Protein AF-A0A933TD27-F1 (afdb_monomer)

Sequence (191 aa):
MFRKLATAAAALMLATLAVYGAHLWVQSERRMAGDRALLMTASWPEGAALAARLMVEQYGPPQWASAGQLEWASAAPWKRIVVRGRGMGFLEQAIVYRLPQDRLGELWSFGRGLRPDLERGELAVTGESEEYNLLCLNLANDIALGRMNAEQARKVHDDIVRKSYAGKSSPYLERLLFGTALPDEGVLPMP

Structure (mmCIF, N/CA/C/O backbone):
data_AF-A0A933TD27-F1
#
_entry.id   AF-A0A933TD27-F1
#
loop_
_atom_site.group_PDB
_atom_site.id
_atom_site.type_symbol
_atom_site.label_atom_id
_atom_site.label_alt_id
_atom_site.label_comp_id
_atom_site.label_asym_id
_atom_site.label_entity_id
_atom_site.label_seq_id
_atom_site.pdbx_PDB_ins_code
_atom_site.Cartn_x
_atom_site.Cartn_y
_atom_site.Cartn_z
_atom_site.occupancy
_atom_site.B_iso_or_equiv
_atom_site.auth_seq_id
_atom_site.auth_comp_id
_atom_site.auth_asym_id
_atom_site.auth_atom_id
_atom_site.pdbx_PDB_model_num
ATOM 1 N N . MET A 1 1 ? 46.536 -39.791 0.730 1.00 60.28 1 MET A N 1
ATOM 2 C CA . MET A 1 1 ? 45.586 -38.912 1.452 1.00 60.28 1 MET A CA 1
ATOM 3 C C . MET A 1 1 ? 45.574 -37.486 0.885 1.00 60.28 1 MET A C 1
ATOM 5 O O . MET A 1 1 ? 44.517 -37.033 0.474 1.00 60.28 1 MET A O 1
ATOM 9 N N . PHE A 1 2 ? 46.733 -36.831 0.727 1.00 58.44 2 PHE A N 1
ATOM 10 C CA . PHE A 1 2 ? 46.866 -35.444 0.234 1.00 58.44 2 PHE A CA 1
ATOM 11 C C . PHE A 1 2 ? 46.251 -35.124 -1.147 1.00 58.44 2 PHE A C 1
ATOM 13 O O . PHE A 1 2 ? 45.611 -34.089 -1.295 1.00 58.44 2 PHE A O 1
ATOM 20 N N . ARG A 1 3 ? 46.354 -36.014 -2.148 1.00 63.28 3 ARG A N 1
ATOM 21 C CA . ARG A 1 3 ? 45.744 -35.789 -3.480 1.00 63.28 3 ARG A CA 1
ATOM 22 C C . ARG A 1 3 ? 44.215 -35.669 -3.444 1.00 63.28 3 ARG A C 1
ATOM 24 O O . ARG A 1 3 ? 43.672 -34.846 -4.164 1.00 63.28 3 ARG A O 1
ATOM 31 N N . LYS A 1 4 ? 43.542 -36.447 -2.584 1.00 58.94 4 LYS A N 1
ATOM 32 C CA . LYS A 1 4 ? 42.075 -36.407 -2.430 1.00 58.94 4 LYS A CA 1
ATOM 33 C C . LYS A 1 4 ? 41.604 -35.117 -1.742 1.00 58.94 4 LYS A C 1
ATOM 35 O O . LYS A 1 4 ? 40.547 -34.598 -2.080 1.00 58.94 4 LYS A O 1
ATOM 40 N N . LEU A 1 5 ? 42.409 -34.588 -0.816 1.00 63.91 5 LEU A N 1
ATOM 41 C CA . LEU A 1 5 ? 42.154 -33.315 -0.131 1.00 63.91 5 LEU A CA 1
ATOM 42 C C . LEU A 1 5 ? 42.324 -32.113 -1.074 1.00 63.91 5 LEU A C 1
ATOM 44 O O . LEU A 1 5 ? 41.476 -31.228 -1.084 1.00 63.91 5 LEU A O 1
ATOM 48 N N . ALA A 1 6 ? 43.360 -32.110 -1.919 1.00 66.62 6 ALA A N 1
ATOM 49 C CA . ALA A 1 6 ? 43.581 -31.044 -2.901 1.00 66.62 6 ALA A CA 1
ATOM 50 C C . ALA A 1 6 ? 42.476 -30.985 -3.972 1.00 66.62 6 ALA A C 1
ATOM 52 O O . ALA A 1 6 ? 41.994 -29.904 -4.303 1.00 66.62 6 ALA A O 1
ATOM 53 N N . THR A 1 7 ? 42.018 -32.139 -4.474 1.00 71.12 7 THR A N 1
ATOM 54 C CA . THR A 1 7 ? 40.891 -32.197 -5.421 1.00 71.12 7 THR A CA 1
ATOM 55 C C . THR A 1 7 ? 39.576 -31.752 -4.788 1.00 71.12 7 THR A C 1
ATOM 57 O O . THR A 1 7 ? 38.793 -31.068 -5.440 1.00 71.12 7 THR A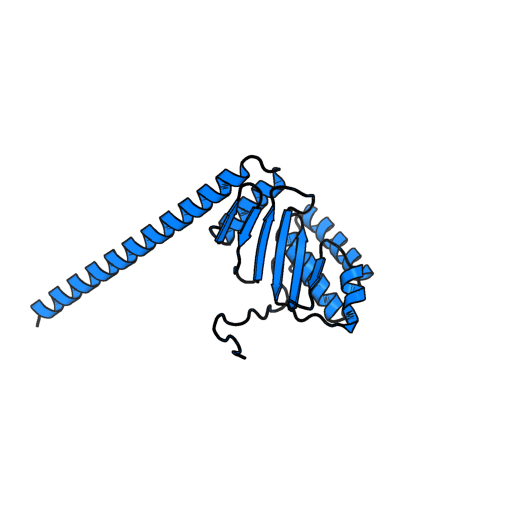 O 1
ATOM 60 N N . ALA A 1 8 ? 39.340 -32.093 -3.516 1.00 67.69 8 ALA A N 1
ATOM 61 C CA . ALA A 1 8 ? 38.150 -31.649 -2.794 1.00 67.69 8 ALA A CA 1
ATOM 62 C C . ALA A 1 8 ? 38.153 -30.125 -2.566 1.00 67.69 8 ALA A C 1
ATOM 64 O O . ALA A 1 8 ? 37.133 -29.474 -2.775 1.00 67.69 8 ALA A O 1
ATOM 65 N N . ALA A 1 9 ? 39.305 -29.543 -2.212 1.00 74.94 9 ALA A N 1
ATOM 66 C CA . ALA A 1 9 ? 39.450 -28.097 -2.042 1.00 74.94 9 ALA A CA 1
ATOM 67 C C . ALA A 1 9 ? 39.255 -27.324 -3.361 1.00 74.94 9 ALA A C 1
ATOM 69 O O . ALA A 1 9 ? 38.560 -26.310 -3.383 1.00 74.94 9 ALA A O 1
ATOM 70 N N . ALA A 1 10 ? 39.806 -27.827 -4.472 1.00 78.25 10 ALA A N 1
ATOM 71 C CA . ALA A 1 10 ? 39.611 -27.232 -5.795 1.00 78.25 10 ALA A CA 1
ATOM 72 C C . ALA A 1 10 ? 38.142 -27.301 -6.254 1.00 78.25 10 ALA A C 1
ATOM 74 O O . ALA A 1 10 ? 37.612 -26.319 -6.771 1.00 78.25 10 ALA A O 1
ATOM 75 N N . ALA A 1 11 ? 37.461 -28.428 -6.017 1.00 77.31 11 ALA A N 1
ATOM 76 C CA . ALA A 1 11 ? 36.041 -28.578 -6.333 1.00 77.31 11 ALA A CA 1
ATOM 77 C C . ALA A 1 11 ? 35.158 -27.621 -5.512 1.00 77.31 11 ALA A C 1
ATOM 79 O O . ALA A 1 11 ? 34.241 -27.014 -6.062 1.00 77.31 11 ALA A O 1
ATOM 80 N N . LEU A 1 12 ? 35.462 -27.432 -4.222 1.00 85.19 12 LEU A N 1
ATOM 81 C CA . LEU A 1 12 ? 34.741 -26.491 -3.362 1.00 85.19 12 LEU A CA 1
ATOM 82 C C . LEU A 1 12 ? 34.919 -25.038 -3.826 1.00 85.19 12 LEU A C 1
ATOM 84 O O . LEU A 1 12 ? 33.946 -24.294 -3.875 1.00 85.19 12 LEU A O 1
ATOM 88 N N . MET A 1 13 ? 36.136 -24.644 -4.215 1.00 87.00 13 MET A N 1
ATOM 89 C CA . MET A 1 13 ? 36.418 -23.298 -4.729 1.00 87.00 13 MET A CA 1
ATOM 90 C C . MET A 1 13 ? 35.722 -23.023 -6.072 1.00 87.00 13 MET A C 1
ATOM 92 O O . MET A 1 13 ? 35.212 -21.930 -6.302 1.00 87.00 13 MET A O 1
ATOM 96 N N . LEU A 1 14 ? 35.658 -24.017 -6.961 1.00 84.69 14 LEU A N 1
ATOM 97 C CA . LEU A 1 14 ? 34.904 -23.898 -8.212 1.00 84.69 14 LEU A CA 1
ATOM 98 C C . LEU A 1 14 ? 33.397 -23.781 -7.953 1.00 84.69 14 LEU A C 1
ATOM 100 O O . LEU A 1 14 ? 32.733 -22.963 -8.589 1.00 84.69 14 LEU A O 1
ATOM 104 N N . ALA A 1 15 ? 32.864 -24.544 -6.995 1.00 85.88 15 ALA A N 1
ATOM 105 C CA . ALA A 1 15 ? 31.459 -24.457 -6.608 1.00 85.88 15 ALA A CA 1
ATOM 106 C C . ALA A 1 15 ? 31.108 -23.080 -6.018 1.00 85.88 15 ALA A C 1
ATOM 108 O O . ALA A 1 15 ? 30.089 -22.503 -6.391 1.00 85.88 15 ALA A O 1
ATOM 109 N N . THR A 1 16 ? 31.955 -22.509 -5.154 1.00 87.12 16 THR A N 1
ATOM 110 C CA . THR A 1 16 ? 31.710 -21.171 -4.589 1.00 87.12 16 THR A CA 1
ATOM 111 C C . THR A 1 16 ? 31.783 -20.072 -5.646 1.00 87.12 16 THR A C 1
ATOM 113 O O . THR A 1 16 ? 30.929 -19.188 -5.649 1.00 87.12 16 THR A O 1
ATOM 116 N N . LEU A 1 17 ? 32.737 -20.140 -6.580 1.00 89.44 17 LEU A N 1
ATOM 117 C CA . LEU A 1 17 ? 32.822 -19.201 -7.703 1.00 89.44 17 LEU A CA 1
ATOM 118 C C . LEU A 1 17 ? 31.607 -19.300 -8.632 1.00 89.44 17 LEU A C 1
ATOM 120 O O . LEU A 1 17 ? 31.084 -18.270 -9.052 1.00 89.44 17 LEU A O 1
ATOM 124 N N . ALA A 1 18 ? 31.127 -20.513 -8.920 1.00 87.12 18 ALA A N 1
ATOM 125 C CA . ALA A 1 18 ? 29.927 -20.719 -9.727 1.00 87.12 18 ALA A CA 1
ATOM 126 C C . ALA A 1 18 ? 28.673 -20.146 -9.044 1.00 87.12 18 ALA A C 1
ATOM 128 O O . ALA A 1 18 ? 27.897 -19.437 -9.682 1.00 87.12 18 ALA A O 1
ATOM 129 N N . VAL A 1 19 ? 28.506 -20.385 -7.737 1.00 89.06 19 VAL A N 1
ATOM 130 C CA . VAL A 1 19 ? 27.405 -19.811 -6.943 1.00 89.06 19 VAL A CA 1
ATOM 131 C C . VAL A 1 19 ? 27.490 -18.283 -6.907 1.00 89.06 19 VAL A C 1
ATOM 133 O O . VAL A 1 19 ? 26.481 -17.608 -7.101 1.00 89.06 19 VAL A O 1
ATOM 136 N N . TYR A 1 20 ? 28.685 -17.722 -6.709 1.00 88.19 20 TYR A N 1
ATOM 137 C CA . TYR A 1 20 ? 28.887 -16.274 -6.702 1.00 88.19 20 TYR A CA 1
ATOM 138 C C . TYR A 1 20 ? 28.603 -15.646 -8.074 1.00 88.19 20 TYR A C 1
ATOM 140 O O . TYR A 1 20 ? 27.898 -14.642 -8.157 1.00 88.19 20 TYR A O 1
ATOM 148 N N . GLY A 1 21 ? 29.078 -16.267 -9.157 1.00 88.06 21 GLY A N 1
ATOM 149 C CA . GLY A 1 21 ? 28.791 -15.836 -10.525 1.00 88.06 21 GLY A CA 1
ATOM 150 C C . GLY A 1 21 ? 27.294 -15.859 -10.842 1.00 88.06 21 GLY A C 1
ATOM 151 O O . GLY A 1 21 ? 26.767 -14.880 -11.368 1.00 88.06 21 GLY A O 1
ATOM 152 N N . ALA A 1 22 ? 26.589 -16.924 -10.447 1.00 86.44 22 ALA A N 1
ATOM 153 C CA . ALA A 1 22 ? 25.137 -17.011 -10.581 1.00 86.44 22 ALA A CA 1
ATOM 154 C C . ALA A 1 22 ? 24.419 -15.917 -9.772 1.00 86.44 22 ALA A C 1
ATOM 156 O O . ALA A 1 22 ? 23.496 -15.286 -10.281 1.00 86.44 22 ALA A O 1
ATOM 157 N N . HIS A 1 23 ? 24.871 -15.634 -8.545 1.00 86.31 23 HIS A N 1
ATOM 158 C CA . HIS A 1 23 ? 24.311 -14.558 -7.726 1.00 86.31 23 HIS A CA 1
ATOM 159 C C . HIS A 1 23 ? 24.474 -13.183 -8.388 1.00 86.31 23 HIS A C 1
ATOM 161 O O . HIS A 1 23 ? 23.506 -12.430 -8.481 1.00 86.31 23 HIS A O 1
ATOM 167 N N . LEU A 1 24 ? 25.670 -12.860 -8.891 1.00 89.44 24 LEU A N 1
ATOM 168 C CA . LEU A 1 24 ? 25.924 -11.594 -9.585 1.00 89.44 24 LEU A CA 1
ATOM 169 C C . LEU A 1 24 ? 25.081 -11.445 -10.854 1.00 89.44 24 LEU A C 1
ATOM 171 O O . LEU A 1 24 ? 24.591 -10.354 -11.145 1.00 89.44 24 LEU A O 1
ATOM 175 N N . TRP A 1 25 ? 24.904 -12.535 -11.596 1.00 82.31 25 TRP A N 1
ATOM 176 C CA . TRP A 1 25 ? 24.074 -12.544 -12.792 1.00 82.31 25 TRP A CA 1
ATOM 177 C C . TRP A 1 25 ? 22.597 -12.293 -12.458 1.00 82.31 25 TRP A C 1
ATOM 179 O O . TRP A 1 25 ? 22.002 -11.372 -13.006 1.00 82.31 25 TRP A O 1
ATOM 189 N N . VAL A 1 26 ? 22.036 -12.995 -11.468 1.00 86.94 26 VAL A N 1
ATOM 190 C CA . VAL A 1 26 ? 20.656 -12.753 -11.009 1.00 86.94 26 VAL A CA 1
ATOM 191 C C . VAL A 1 26 ? 20.472 -11.310 -10.522 1.00 86.94 26 VAL A C 1
ATOM 193 O O . VAL A 1 26 ? 19.465 -10.674 -10.826 1.00 86.94 26 VAL A O 1
ATOM 196 N N . GLN A 1 27 ? 21.442 -10.754 -9.790 1.00 86.44 27 GLN A N 1
ATOM 197 C CA . GLN A 1 27 ? 21.376 -9.362 -9.332 1.00 86.44 27 GLN A CA 1
ATOM 198 C C . GLN A 1 27 ? 21.406 -8.360 -10.494 1.00 86.44 27 GLN A C 1
ATOM 200 O O . GLN A 1 27 ? 20.678 -7.365 -10.467 1.00 86.44 27 GLN A O 1
ATOM 205 N N . SER A 1 28 ? 22.213 -8.610 -11.530 1.00 89.75 28 SER A N 1
ATOM 206 C CA . SER A 1 28 ? 22.278 -7.725 -12.697 1.00 89.75 28 SER A CA 1
ATOM 207 C C . SER A 1 28 ? 20.982 -7.760 -13.508 1.00 89.75 28 SER A C 1
ATOM 209 O O . SER A 1 28 ? 20.475 -6.704 -13.887 1.00 89.75 28 SER A O 1
ATOM 211 N N . GLU A 1 29 ? 20.382 -8.938 -13.694 1.00 90.81 29 GLU A N 1
ATOM 212 C CA . GLU A 1 29 ? 19.083 -9.076 -14.354 1.00 90.81 29 GLU A CA 1
ATOM 213 C C . GLU A 1 29 ? 17.974 -8.356 -13.589 1.00 90.81 29 GLU A C 1
ATOM 215 O O . GLU A 1 29 ? 17.190 -7.615 -14.189 1.00 90.81 29 GLU A O 1
ATOM 220 N N . ARG A 1 30 ? 17.940 -8.507 -12.257 1.00 89.00 30 ARG A N 1
ATOM 221 C CA . ARG A 1 30 ? 16.974 -7.808 -11.398 1.00 89.00 30 ARG A CA 1
ATOM 222 C C . ARG A 1 30 ? 17.118 -6.294 -11.503 1.00 89.00 30 ARG A C 1
ATOM 224 O O . ARG A 1 30 ? 16.110 -5.603 -11.636 1.00 89.00 30 ARG A O 1
ATOM 231 N N . ARG A 1 31 ? 18.353 -5.785 -11.500 1.00 90.81 31 ARG A N 1
ATOM 232 C CA . ARG A 1 31 ? 18.6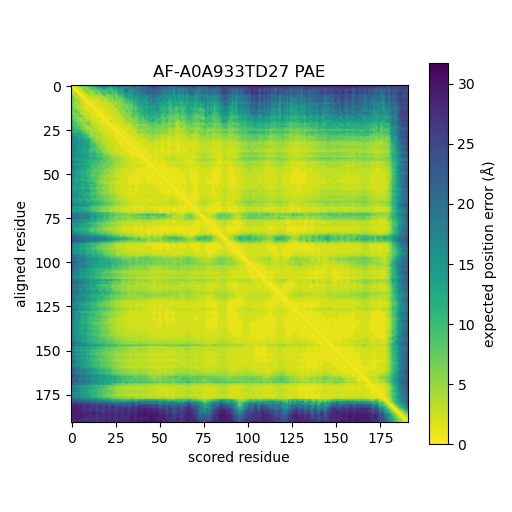28 -4.355 -11.682 1.00 90.81 31 ARG A CA 1
ATOM 233 C C . ARG A 1 31 ? 18.145 -3.863 -13.045 1.00 90.81 31 ARG A C 1
ATOM 235 O O . ARG A 1 31 ? 17.384 -2.906 -13.104 1.00 90.81 31 ARG A O 1
ATOM 242 N N . MET A 1 32 ? 18.493 -4.561 -14.127 1.00 93.50 32 MET A N 1
ATOM 243 C CA . MET A 1 32 ? 18.045 -4.199 -15.478 1.00 93.50 32 MET A CA 1
ATOM 244 C C . MET A 1 32 ? 16.521 -4.261 -15.638 1.00 93.50 32 MET A C 1
ATOM 246 O O . MET A 1 32 ? 15.946 -3.486 -16.401 1.00 93.50 32 MET A O 1
ATOM 250 N N . ALA A 1 33 ? 15.844 -5.198 -14.971 1.00 93.19 33 ALA A N 1
ATOM 251 C CA . ALA A 1 33 ? 14.385 -5.256 -14.960 1.00 93.19 33 ALA A CA 1
ATOM 252 C C . ALA A 1 33 ? 13.777 -4.036 -14.248 1.00 93.19 33 ALA A C 1
ATOM 254 O O . ALA A 1 33 ? 12.853 -3.426 -14.785 1.00 93.19 33 ALA A O 1
ATOM 255 N N . GLY A 1 34 ? 14.337 -3.643 -13.098 1.00 94.50 34 GLY A N 1
ATOM 256 C CA . GLY A 1 34 ? 13.930 -2.440 -12.369 1.00 94.50 34 GLY A CA 1
ATOM 257 C C . GLY A 1 34 ? 14.146 -1.175 -13.198 1.00 94.50 34 GLY A C 1
ATOM 258 O O . GLY A 1 34 ? 13.207 -0.413 -13.411 1.00 94.50 34 GLY A O 1
ATOM 259 N N . ASP A 1 35 ? 15.342 -1.006 -13.764 1.00 96.00 35 ASP A N 1
ATOM 260 C CA . ASP A 1 35 ? 15.689 0.147 -14.602 1.00 96.00 35 ASP A CA 1
ATOM 261 C C . ASP A 1 35 ? 14.753 0.260 -15.819 1.00 96.00 35 ASP A C 1
ATOM 263 O O . ASP A 1 35 ? 14.235 1.337 -16.118 1.00 96.00 35 ASP A O 1
ATOM 267 N N . ARG A 1 36 ? 14.453 -0.862 -16.494 1.00 95.88 36 ARG A N 1
ATOM 268 C CA . ARG A 1 36 ? 13.497 -0.887 -17.616 1.00 95.88 36 ARG A CA 1
ATOM 269 C C . ARG A 1 36 ? 12.083 -0.499 -17.195 1.00 95.88 36 ARG A C 1
ATOM 271 O O . ARG A 1 36 ? 11.428 0.236 -17.931 1.00 95.88 36 ARG A O 1
ATOM 278 N N . ALA A 1 37 ? 11.614 -0.965 -16.039 1.00 95.56 37 ALA A N 1
ATOM 279 C CA . ALA A 1 37 ? 10.309 -0.573 -15.517 1.00 95.56 37 ALA A CA 1
ATOM 280 C C . ALA A 1 37 ? 10.259 0.936 -15.223 1.00 95.56 37 ALA A C 1
ATOM 282 O O . ALA A 1 37 ? 9.291 1.601 -15.585 1.00 95.56 37 ALA A O 1
ATOM 283 N N . LEU A 1 38 ? 11.323 1.505 -14.649 1.00 96.69 38 LEU A N 1
ATOM 284 C CA . LEU A 1 38 ? 11.393 2.935 -14.343 1.00 96.69 38 LEU A CA 1
ATOM 285 C C . LEU A 1 38 ? 11.437 3.816 -15.595 1.00 96.69 38 LEU A C 1
ATOM 287 O O . LEU A 1 38 ? 10.836 4.891 -15.590 1.00 96.69 38 LEU A O 1
ATOM 291 N N . LEU A 1 39 ? 12.037 3.353 -16.696 1.00 96.12 39 LEU A N 1
ATOM 292 C CA . LEU A 1 39 ? 11.961 4.052 -17.986 1.00 96.12 39 LEU A CA 1
ATOM 293 C C . LEU A 1 39 ? 10.513 4.212 -18.480 1.00 96.12 39 LEU A C 1
ATOM 295 O O . LEU A 1 39 ? 10.185 5.237 -19.075 1.00 96.12 39 LEU A O 1
ATOM 299 N N . MET A 1 40 ? 9.624 3.255 -18.187 1.00 95.69 40 MET A N 1
ATOM 300 C CA . MET A 1 40 ? 8.198 3.357 -18.538 1.00 95.69 40 MET A CA 1
ATOM 301 C C . MET A 1 40 ? 7.459 4.440 -17.741 1.00 95.69 40 MET A C 1
ATOM 303 O O . MET A 1 40 ? 6.392 4.885 -18.158 1.00 95.69 40 MET A O 1
ATOM 307 N N . THR A 1 41 ? 8.029 4.885 -16.618 1.00 96.38 41 THR A N 1
ATOM 308 C CA . THR A 1 41 ? 7.452 5.925 -15.752 1.00 96.38 41 THR A CA 1
ATOM 309 C C . THR A 1 41 ? 7.958 7.332 -16.065 1.00 96.38 41 THR A C 1
ATOM 311 O O . THR A 1 41 ? 7.549 8.288 -15.413 1.00 96.38 41 THR A O 1
ATOM 314 N N . ALA A 1 42 ? 8.824 7.494 -17.073 1.00 93.56 42 ALA A N 1
ATOM 315 C CA . ALA A 1 42 ? 9.470 8.772 -17.378 1.00 93.56 42 ALA A CA 1
ATOM 316 C C . ALA A 1 42 ? 8.479 9.908 -17.697 1.00 93.56 42 ALA A C 1
ATOM 318 O O . ALA A 1 42 ? 8.776 11.070 -17.440 1.00 93.56 42 ALA A O 1
ATOM 319 N N . SER A 1 43 ? 7.303 9.577 -18.240 1.00 94.75 43 SER A N 1
ATOM 320 C CA . SER A 1 43 ? 6.242 10.541 -18.557 1.00 94.75 43 SER A CA 1
ATOM 321 C C . SER A 1 43 ? 5.159 10.651 -17.479 1.00 94.75 43 SER A C 1
ATOM 323 O O . SER A 1 43 ? 4.139 11.300 -17.709 1.00 94.75 43 SER A O 1
ATOM 325 N N . TRP A 1 44 ? 5.304 9.958 -16.348 1.00 96.75 44 TRP A N 1
ATOM 326 C CA . TRP A 1 44 ? 4.306 9.982 -15.281 1.00 96.75 44 TRP A CA 1
ATOM 327 C C . TRP A 1 44 ? 4.417 11.271 -14.458 1.00 96.75 44 TRP A C 1
ATOM 329 O O . TRP A 1 44 ? 5.492 11.873 -14.397 1.00 96.75 44 TRP A O 1
ATOM 339 N N . PRO A 1 45 ? 3.334 11.691 -13.779 1.00 96.25 45 PRO A N 1
ATOM 340 C CA . PRO A 1 45 ? 3.410 12.740 -12.770 1.00 96.25 45 PRO A CA 1
ATOM 341 C C . PRO A 1 45 ? 4.471 12.424 -11.710 1.00 96.25 45 PRO A C 1
ATOM 343 O O . PRO A 1 45 ? 4.661 11.262 -11.343 1.00 96.25 45 PRO A O 1
ATOM 346 N N . GLU A 1 46 ? 5.120 13.463 -11.184 1.00 94.94 46 GLU A N 1
ATOM 347 C CA . GLU A 1 46 ? 6.276 13.337 -10.288 1.00 94.94 46 GLU A CA 1
ATOM 348 C C . GLU A 1 46 ? 6.014 12.415 -9.090 1.00 94.94 46 GLU A C 1
ATOM 350 O O . GLU A 1 46 ? 6.821 11.524 -8.826 1.00 94.94 46 GLU A O 1
ATOM 355 N N . GLY A 1 47 ? 4.863 12.565 -8.422 1.00 94.88 47 GLY A N 1
ATOM 356 C CA . GLY A 1 47 ? 4.483 11.723 -7.283 1.00 94.88 47 GLY A CA 1
ATOM 357 C C . GLY A 1 47 ? 4.372 10.238 -7.644 1.00 94.88 47 GLY A C 1
ATOM 358 O O . GLY A 1 47 ? 4.934 9.389 -6.956 1.00 94.88 47 GLY A O 1
ATOM 359 N N . ALA A 1 48 ? 3.738 9.918 -8.776 1.00 96.88 48 ALA A N 1
ATOM 360 C CA . ALA A 1 48 ? 3.604 8.540 -9.246 1.00 96.88 48 ALA A CA 1
ATOM 361 C C . ALA A 1 48 ? 4.955 7.935 -9.657 1.00 96.88 48 ALA A C 1
ATOM 363 O O . ALA A 1 48 ? 5.249 6.787 -9.324 1.00 96.88 48 ALA A O 1
ATOM 364 N N . ALA A 1 49 ? 5.796 8.710 -10.349 1.00 96.69 49 ALA A N 1
ATOM 365 C CA . ALA A 1 49 ? 7.143 8.282 -10.720 1.00 96.69 49 ALA A CA 1
ATOM 366 C C . ALA A 1 49 ? 8.036 8.076 -9.484 1.00 96.69 49 ALA A C 1
ATOM 368 O O . ALA A 1 49 ? 8.838 7.143 -9.445 1.00 96.69 49 ALA A O 1
ATOM 369 N N . LEU A 1 50 ? 7.895 8.922 -8.458 1.00 96.25 50 LEU A N 1
ATOM 370 C CA . LEU A 1 50 ? 8.608 8.770 -7.193 1.00 96.25 50 LEU A CA 1
ATOM 371 C C . LEU A 1 50 ? 8.161 7.512 -6.446 1.00 96.25 50 LEU A C 1
ATOM 373 O O . LEU A 1 50 ? 9.017 6.723 -6.057 1.00 96.25 50 LEU A O 1
ATOM 377 N N . ALA A 1 51 ? 6.855 7.274 -6.310 1.00 97.44 51 ALA A N 1
ATOM 378 C CA . ALA A 1 51 ? 6.355 6.046 -5.694 1.00 97.44 51 ALA A CA 1
ATOM 379 C C . ALA A 1 51 ? 6.835 4.797 -6.442 1.00 97.44 51 ALA A C 1
ATOM 381 O O . ALA A 1 51 ? 7.280 3.847 -5.808 1.00 97.44 51 ALA A O 1
ATOM 382 N N . ALA A 1 52 ? 6.834 4.807 -7.779 1.00 97.88 52 ALA A N 1
ATOM 383 C CA . ALA A 1 52 ? 7.390 3.710 -8.569 1.00 97.88 52 ALA A CA 1
ATOM 384 C C . ALA A 1 52 ? 8.867 3.442 -8.233 1.00 97.88 52 ALA A C 1
ATOM 386 O O . ALA A 1 52 ? 9.241 2.289 -8.030 1.00 97.88 52 ALA A O 1
ATOM 387 N N . ARG A 1 53 ? 9.693 4.494 -8.130 1.00 97.81 53 ARG A N 1
ATOM 388 C CA . ARG A 1 53 ? 11.105 4.374 -7.727 1.00 97.81 53 ARG A CA 1
ATOM 389 C C . ARG A 1 53 ? 11.255 3.766 -6.338 1.00 97.81 53 ARG A C 1
ATOM 391 O O . ARG A 1 53 ? 12.010 2.811 -6.197 1.00 97.81 53 ARG A O 1
ATOM 398 N N . LEU A 1 54 ? 10.506 4.267 -5.357 1.00 97.56 54 LEU A N 1
ATOM 399 C CA . LEU A 1 54 ? 10.553 3.764 -3.982 1.00 97.56 54 LEU A CA 1
ATOM 400 C C . LEU A 1 54 ? 10.127 2.292 -3.903 1.00 97.56 54 LEU A C 1
ATOM 402 O O . LEU A 1 54 ? 10.791 1.497 -3.248 1.00 97.56 54 LEU A O 1
ATOM 406 N N . MET A 1 55 ? 9.079 1.894 -4.631 1.00 97.94 55 MET A N 1
ATOM 407 C CA . MET A 1 55 ? 8.645 0.493 -4.663 1.00 97.94 55 MET A CA 1
ATOM 408 C C . MET A 1 55 ? 9.676 -0.418 -5.342 1.00 97.94 55 MET A C 1
ATOM 410 O O . MET A 1 55 ? 9.908 -1.526 -4.867 1.00 97.94 55 MET A O 1
ATOM 414 N N . VAL A 1 56 ? 10.337 0.040 -6.415 1.00 97.31 56 VAL A N 1
ATOM 415 C CA . VAL A 1 56 ? 11.435 -0.714 -7.048 1.00 97.31 56 VAL A CA 1
ATOM 416 C C . VAL A 1 56 ? 12.635 -0.849 -6.112 1.00 97.31 56 VAL A C 1
ATOM 418 O O . VAL A 1 56 ? 13.246 -1.914 -6.052 1.00 97.31 56 VAL A O 1
ATOM 421 N N . GLU A 1 57 ? 12.975 0.206 -5.378 1.00 95.75 57 GLU A N 1
ATOM 422 C CA . GLU A 1 57 ? 14.078 0.200 -4.416 1.00 95.75 57 GLU A CA 1
ATOM 423 C C . GLU A 1 57 ? 13.805 -0.752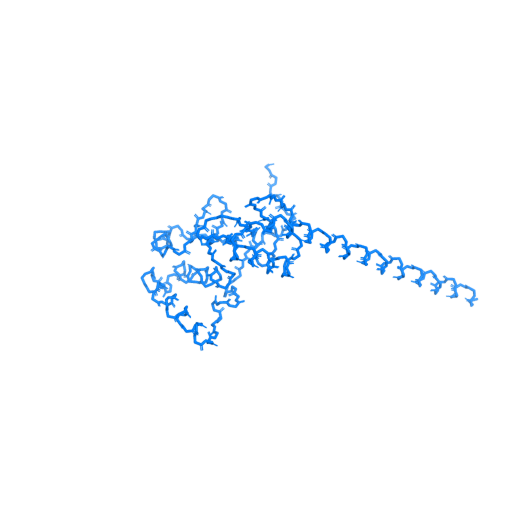 -3.244 1.00 95.75 57 GLU A C 1
ATOM 425 O O . GLU A 1 57 ? 14.669 -1.547 -2.876 1.00 95.75 57 GLU A O 1
ATOM 430 N N . GLN A 1 58 ? 12.588 -0.719 -2.702 1.00 95.81 58 GLN A N 1
ATOM 431 C CA . GLN A 1 58 ? 12.208 -1.485 -1.518 1.00 95.81 58 GLN A CA 1
ATOM 432 C C . GLN A 1 58 ? 11.867 -2.950 -1.825 1.00 95.81 58 GLN A C 1
ATOM 434 O O . GLN A 1 58 ? 12.274 -3.846 -1.086 1.00 95.81 58 GLN A O 1
ATOM 439 N N . TYR A 1 59 ? 11.143 -3.215 -2.917 1.00 95.88 59 TYR A N 1
ATOM 440 C CA . TYR A 1 59 ? 10.610 -4.546 -3.248 1.00 95.88 59 TYR A CA 1
ATOM 441 C C . TYR A 1 59 ? 11.283 -5.193 -4.465 1.00 95.88 59 TYR A C 1
ATOM 443 O O . TYR A 1 59 ? 11.013 -6.351 -4.795 1.00 95.88 59 TYR A O 1
ATOM 451 N N . GLY A 1 60 ? 12.203 -4.488 -5.124 1.00 95.25 60 GLY A N 1
ATOM 452 C CA . GLY A 1 60 ? 12.839 -4.940 -6.354 1.00 95.25 60 GLY A CA 1
ATOM 453 C C . GLY A 1 60 ? 11.953 -4.735 -7.590 1.00 95.25 60 GLY A C 1
ATOM 454 O O . GLY A 1 60 ? 10.938 -4.039 -7.536 1.00 95.25 60 GLY A O 1
ATOM 455 N N . PRO A 1 61 ? 12.324 -5.323 -8.741 1.00 96.38 61 PRO A N 1
ATOM 456 C CA . PRO A 1 61 ? 11.584 -5.123 -9.983 1.00 96.38 61 PRO A CA 1
ATOM 457 C C . PRO A 1 61 ? 10.131 -5.625 -9.877 1.00 96.38 61 PRO A C 1
ATOM 459 O O . PRO A 1 61 ? 9.902 -6.673 -9.265 1.00 96.38 61 PRO A O 1
ATOM 462 N N . PRO A 1 62 ? 9.160 -4.931 -10.499 1.00 97.25 62 PRO A N 1
ATOM 463 C CA . PRO A 1 62 ? 7.781 -5.406 -10.560 1.00 97.25 62 PRO A CA 1
ATOM 464 C C . PRO A 1 62 ? 7.682 -6.691 -11.391 1.00 97.25 62 PRO A C 1
ATOM 466 O O . PRO A 1 62 ? 8.432 -6.878 -12.354 1.00 97.25 62 PRO A O 1
ATOM 469 N N . GLN A 1 63 ? 6.721 -7.559 -11.063 1.00 95.50 63 GLN A N 1
ATOM 470 C CA . GLN A 1 63 ? 6.424 -8.743 -11.882 1.00 95.50 63 GLN A CA 1
ATOM 471 C C . GLN A 1 63 ? 5.738 -8.367 -13.197 1.00 95.50 63 GLN A C 1
ATOM 473 O O . GLN A 1 63 ? 5.883 -9.076 -14.193 1.00 95.50 63 GLN A O 1
ATOM 478 N N . TRP A 1 64 ? 5.010 -7.248 -13.219 1.00 95.75 64 TRP A N 1
ATOM 479 C CA . TRP A 1 64 ? 4.377 -6.741 -14.427 1.00 95.75 64 TRP A CA 1
ATOM 480 C C . TRP A 1 64 ? 4.588 -5.235 -14.580 1.00 95.75 64 TRP A C 1
ATOM 482 O O . TRP A 1 64 ? 4.434 -4.465 -13.633 1.00 95.75 64 TRP A O 1
ATOM 492 N N . ALA A 1 65 ? 4.941 -4.813 -15.792 1.00 96.44 65 ALA A N 1
ATOM 493 C CA . ALA A 1 65 ? 5.217 -3.424 -16.124 1.00 96.44 65 ALA A CA 1
ATOM 494 C C . ALA A 1 65 ? 4.594 -3.057 -17.473 1.00 96.44 65 ALA A C 1
ATOM 496 O O . ALA A 1 65 ? 4.700 -3.796 -18.453 1.00 96.44 65 ALA A O 1
ATOM 497 N N . SER A 1 66 ? 3.966 -1.888 -17.521 1.00 94.94 66 SER A N 1
ATOM 498 C CA . SER A 1 66 ? 3.423 -1.275 -18.730 1.00 94.94 66 SER A CA 1
ATOM 499 C C . SER A 1 66 ? 3.605 0.240 -18.685 1.00 94.94 66 SER A C 1
ATOM 501 O O . SER A 1 66 ? 3.902 0.814 -17.638 1.00 94.94 66 SER A O 1
ATOM 503 N N . ALA A 1 67 ? 3.325 0.917 -19.801 1.00 93.75 67 ALA A N 1
ATOM 504 C CA . ALA A 1 67 ? 3.379 2.377 -19.878 1.00 93.75 67 ALA A CA 1
ATOM 505 C C . ALA A 1 67 ? 2.441 3.101 -18.888 1.00 93.75 67 ALA A C 1
ATOM 507 O O . ALA A 1 67 ? 2.630 4.286 -18.635 1.00 93.75 67 ALA A O 1
ATOM 508 N N . GLY A 1 68 ? 1.417 2.429 -18.346 1.00 95.62 68 GLY A N 1
ATOM 509 C CA . GLY A 1 68 ? 0.430 3.046 -17.451 1.00 95.62 68 GLY A CA 1
ATOM 510 C C . GLY A 1 68 ? 0.440 2.534 -16.012 1.00 95.62 68 GLY A C 1
ATOM 511 O O . GLY A 1 68 ? -0.209 3.149 -15.162 1.00 95.62 68 GLY A O 1
ATOM 512 N N . GLN A 1 69 ? 1.119 1.418 -15.732 1.00 97.25 69 GLN A N 1
ATOM 513 C CA . GLN A 1 69 ? 1.070 0.762 -14.428 1.00 97.25 69 GLN A CA 1
ATOM 514 C C . GLN A 1 69 ? 2.250 -0.202 -14.220 1.00 97.25 69 GLN A C 1
ATOM 516 O O . GLN A 1 69 ? 2.646 -0.904 -15.152 1.00 97.25 69 GLN A O 1
ATOM 521 N N . LEU A 1 70 ? 2.743 -0.261 -12.980 1.00 98.31 70 LEU A N 1
ATOM 522 C CA . LEU A 1 70 ? 3.665 -1.271 -12.455 1.00 98.31 70 LEU A CA 1
ATOM 523 C C . LEU A 1 70 ? 2.961 -2.080 -11.361 1.00 98.31 70 LEU A C 1
ATOM 525 O O . LEU A 1 70 ? 2.181 -1.517 -10.590 1.00 98.31 70 LEU A O 1
ATOM 529 N N . GLU A 1 71 ? 3.235 -3.378 -11.280 1.00 98.19 71 GLU A N 1
ATOM 530 C CA . GLU A 1 71 ? 2.579 -4.274 -10.330 1.00 98.19 71 GLU A CA 1
ATOM 531 C C . GLU A 1 71 ? 3.537 -5.294 -9.711 1.00 98.19 71 GLU A C 1
ATOM 533 O O . GLU A 1 71 ? 4.320 -5.951 -10.404 1.00 98.19 71 GLU A O 1
ATOM 538 N N . TRP A 1 72 ? 3.405 -5.444 -8.392 1.00 97.50 72 TRP A N 1
ATOM 539 C CA . TRP A 1 72 ? 4.021 -6.491 -7.598 1.00 97.50 72 TRP A CA 1
ATOM 540 C C . TRP A 1 72 ? 2.937 -7.418 -7.053 1.00 97.50 72 TRP A C 1
ATOM 542 O O . TRP A 1 72 ? 2.024 -6.951 -6.374 1.00 97.50 72 TRP A O 1
ATOM 552 N N . ALA A 1 73 ? 3.031 -8.716 -7.335 1.00 91.38 73 ALA A N 1
ATOM 553 C CA . ALA A 1 73 ? 1.987 -9.698 -7.023 1.00 91.38 73 ALA A CA 1
ATOM 554 C C . ALA A 1 73 ? 2.170 -10.421 -5.676 1.00 91.38 73 ALA A C 1
ATOM 556 O O . ALA A 1 73 ? 1.261 -11.120 -5.248 1.00 91.38 73 ALA A O 1
ATOM 557 N N . SER A 1 74 ? 3.340 -10.306 -5.042 1.00 87.25 74 SER A N 1
ATOM 558 C CA . SER A 1 74 ? 3.629 -10.865 -3.715 1.00 87.25 74 SER A CA 1
ATOM 559 C C . SER A 1 74 ? 4.903 -10.210 -3.185 1.00 87.25 74 SER A C 1
ATOM 561 O O . SER A 1 74 ? 5.995 -10.427 -3.714 1.00 87.25 74 SER A O 1
ATOM 563 N N . ALA A 1 75 ? 4.760 -9.325 -2.200 1.00 87.69 75 ALA A N 1
ATOM 564 C CA . ALA A 1 75 ? 5.865 -8.559 -1.635 1.00 87.69 75 ALA A CA 1
ATOM 565 C C . ALA A 1 75 ? 5.557 -8.269 -0.165 1.00 87.69 75 ALA A C 1
ATOM 567 O O . ALA A 1 75 ? 4.936 -7.259 0.148 1.00 87.69 75 ALA A O 1
ATOM 568 N N . ALA A 1 76 ? 5.927 -9.190 0.731 1.00 84.88 76 ALA A N 1
ATOM 569 C CA . ALA A 1 76 ? 5.530 -9.134 2.139 1.00 84.88 76 ALA A CA 1
ATOM 570 C C . ALA A 1 76 ? 5.773 -7.737 2.763 1.00 84.88 76 ALA A C 1
ATOM 572 O O . ALA A 1 76 ? 6.855 -7.176 2.580 1.00 84.88 76 ALA A O 1
ATOM 573 N N . PRO A 1 77 ? 4.794 -7.175 3.503 1.00 92.06 77 PRO A N 1
ATOM 574 C CA . PRO A 1 77 ? 3.534 -7.791 3.949 1.00 92.06 77 PRO A CA 1
ATOM 575 C C . PRO A 1 77 ? 2.390 -7.744 2.918 1.00 92.06 77 PRO A C 1
ATOM 577 O O . PRO A 1 77 ? 1.274 -8.183 3.213 1.00 92.06 77 PRO A O 1
ATOM 580 N N . TRP A 1 78 ? 2.641 -7.189 1.736 1.00 96.06 78 TRP A N 1
ATOM 581 C CA . TRP A 1 78 ? 1.642 -6.922 0.716 1.00 96.06 78 TRP A CA 1
ATOM 582 C C . TRP A 1 78 ? 1.296 -8.178 -0.071 1.00 96.06 78 TRP A C 1
ATOM 584 O O . TRP A 1 78 ? 2.160 -8.848 -0.639 1.00 96.06 78 TRP A O 1
ATOM 594 N N . LYS A 1 79 ? -0.009 -8.430 -0.178 1.00 95.19 79 LYS A N 1
ATOM 595 C CA . LYS A 1 79 ? -0.558 -9.338 -1.183 1.00 95.19 79 LYS A CA 1
ATOM 596 C C . LYS A 1 79 ? -0.314 -8.776 -2.577 1.00 95.19 79 LYS A C 1
ATOM 598 O O . LYS A 1 79 ? -0.077 -9.533 -3.497 1.00 95.19 79 LYS A O 1
ATOM 603 N N . ARG A 1 80 ? -0.420 -7.455 -2.747 1.00 96.50 80 ARG A N 1
ATOM 604 C CA . ARG A 1 80 ? -0.208 -6.801 -4.039 1.00 96.50 80 ARG A CA 1
ATOM 605 C C . ARG A 1 80 ? 0.139 -5.330 -3.862 1.00 96.50 80 ARG A C 1
ATOM 607 O O . ARG A 1 80 ? -0.459 -4.658 -3.023 1.00 96.50 80 ARG A O 1
ATOM 614 N N . ILE A 1 81 ? 1.045 -4.835 -4.695 1.00 98.31 81 ILE A N 1
ATOM 615 C CA . ILE A 1 81 ? 1.369 -3.413 -4.839 1.00 98.31 81 ILE A CA 1
ATOM 616 C C . ILE A 1 81 ? 1.102 -3.030 -6.289 1.00 98.31 81 ILE A C 1
ATOM 618 O O . ILE A 1 81 ? 1.530 -3.728 -7.201 1.00 98.31 81 ILE A O 1
ATOM 622 N N . VAL A 1 82 ? 0.402 -1.928 -6.524 1.00 98.19 82 VAL A N 1
ATOM 623 C CA . VAL A 1 82 ? 0.166 -1.394 -7.865 1.00 98.19 82 VAL A CA 1
ATOM 624 C C . VAL A 1 82 ? 0.457 0.095 -7.867 1.00 98.19 82 VAL A C 1
ATOM 626 O O . VAL A 1 82 ? -0.191 0.851 -7.147 1.00 98.19 82 VAL A O 1
ATOM 629 N N . VAL A 1 83 ? 1.381 0.526 -8.723 1.00 98.31 83 VAL A N 1
ATOM 630 C CA . VAL A 1 83 ? 1.641 1.948 -8.975 1.00 98.31 83 VAL A CA 1
ATOM 631 C C . VAL A 1 83 ? 1.102 2.317 -10.350 1.00 98.31 83 VAL A C 1
ATOM 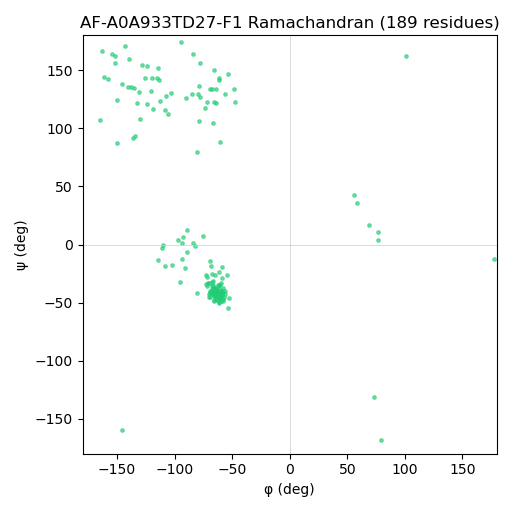633 O O . VAL A 1 83 ? 1.420 1.653 -11.334 1.00 98.31 83 VAL A O 1
ATOM 636 N N . ARG A 1 84 ? 0.287 3.370 -10.442 1.00 97.94 84 ARG A N 1
ATOM 637 C CA . ARG A 1 84 ? -0.327 3.841 -11.694 1.00 97.94 84 ARG A CA 1
ATOM 638 C C . ARG A 1 84 ? 0.203 5.210 -12.087 1.00 97.94 84 ARG A C 1
ATOM 640 O O . ARG A 1 84 ? 0.302 6.099 -11.254 1.00 97.94 84 ARG A O 1
ATOM 647 N N . GLY A 1 85 ? 0.419 5.424 -13.382 1.00 96.12 85 GLY A N 1
ATOM 648 C CA . GLY A 1 85 ? 0.875 6.713 -13.917 1.00 96.12 85 GLY A CA 1
ATOM 649 C C . GLY A 1 85 ? -0.185 7.814 -13.986 1.00 96.12 85 GLY A C 1
ATOM 650 O O . GLY A 1 85 ? 0.056 8.851 -14.595 1.00 96.12 85 GLY A O 1
ATOM 651 N N . ARG A 1 86 ? -1.382 7.593 -13.431 1.00 89.44 86 ARG A N 1
ATOM 652 C CA . ARG A 1 86 ? -2.515 8.530 -13.482 1.00 89.44 86 ARG A CA 1
ATOM 653 C C . ARG A 1 86 ? -3.431 8.371 -12.270 1.00 89.44 86 ARG A C 1
ATOM 655 O O . ARG A 1 86 ? -3.536 7.276 -11.724 1.00 89.44 86 ARG A O 1
ATOM 662 N N . GLY A 1 87 ? -4.173 9.433 -11.957 1.00 83.62 87 GLY A N 1
ATOM 663 C CA . GLY A 1 87 ? -5.127 9.489 -10.845 1.00 83.62 87 GLY A CA 1
ATOM 664 C C . GLY A 1 87 ? -4.571 10.228 -9.626 1.00 83.62 87 GLY A C 1
ATOM 665 O O . GLY A 1 87 ? -3.367 10.433 -9.522 1.00 83.62 87 GLY A O 1
ATOM 666 N N . MET A 1 88 ? -5.461 10.653 -8.723 1.00 75.69 88 MET A N 1
ATOM 667 C CA . MET A 1 88 ? -5.068 11.361 -7.493 1.00 75.69 88 MET A CA 1
ATOM 668 C C . MET A 1 88 ? -4.404 10.429 -6.469 1.00 75.69 88 MET A C 1
ATOM 670 O O . MET A 1 88 ? -3.484 10.842 -5.783 1.00 75.69 88 MET A O 1
ATOM 674 N N . GLY A 1 89 ? -4.832 9.164 -6.404 1.00 87.69 89 GLY A N 1
ATOM 675 C CA . GLY A 1 89 ? -4.137 8.106 -5.674 1.00 87.69 89 GLY A CA 1
ATOM 676 C C . GLY A 1 89 ? -3.492 7.151 -6.669 1.00 87.69 89 GLY A C 1
ATOM 677 O O . GLY A 1 89 ? -4.191 6.514 -7.462 1.00 87.69 89 GLY A O 1
ATOM 678 N N . PHE A 1 90 ? -2.166 7.090 -6.658 1.00 95.75 90 PHE A N 1
ATOM 679 C CA . PHE A 1 90 ? -1.379 6.339 -7.635 1.00 95.75 90 PHE A CA 1
ATOM 680 C C . PHE A 1 90 ? -0.743 5.083 -7.047 1.00 95.75 90 PHE A C 1
ATOM 682 O O . PHE A 1 90 ? -0.405 4.196 -7.824 1.00 95.75 90 PHE A O 1
ATOM 689 N N . LEU A 1 91 ? -0.621 4.969 -5.722 1.00 98.25 91 LEU A N 1
ATOM 690 C CA . LEU A 1 91 ? -0.109 3.777 -5.053 1.00 98.25 91 LEU A CA 1
ATOM 691 C C . LEU A 1 91 ? -1.252 3.018 -4.386 1.00 98.25 91 LEU A C 1
ATOM 693 O O . LEU A 1 91 ? -1.838 3.471 -3.405 1.00 98.25 91 LEU A O 1
ATOM 697 N N . GLU A 1 92 ? -1.540 1.832 -4.901 1.00 98.06 92 GLU A N 1
ATOM 698 C CA . GLU A 1 92 ? -2.439 0.873 -4.285 1.00 98.06 92 GLU A CA 1
ATOM 699 C C . GLU A 1 92 ? -1.651 -0.245 -3.615 1.00 98.06 92 GLU A C 1
ATOM 701 O O . GLU A 1 92 ? -0.804 -0.871 -4.246 1.00 98.06 92 GLU A O 1
ATOM 706 N N . GLN A 1 93 ? -1.982 -0.541 -2.364 1.00 98.12 93 GLN A N 1
ATOM 707 C CA . GLN A 1 93 ? -1.418 -1.665 -1.629 1.00 98.12 93 GLN A CA 1
ATOM 708 C C . GLN A 1 93 ? -2.535 -2.474 -0.988 1.00 98.12 93 GLN A C 1
ATOM 710 O O . GLN A 1 93 ? -3.438 -1.914 -0.366 1.00 98.12 93 GLN A O 1
ATOM 715 N N . ALA A 1 94 ? -2.481 -3.789 -1.173 1.00 97.50 94 ALA A N 1
ATOM 716 C CA . ALA A 1 94 ? -3.467 -4.733 -0.674 1.00 97.50 94 ALA A CA 1
ATOM 717 C C . ALA A 1 94 ? -2.820 -5.745 0.268 1.00 97.50 94 ALA A C 1
ATOM 719 O O . ALA A 1 94 ? -1.707 -6.217 0.029 1.00 97.50 94 ALA A O 1
ATOM 720 N N . ILE A 1 95 ? -3.555 -6.115 1.310 1.00 96.56 95 ILE A N 1
ATOM 721 C CA . ILE A 1 95 ? -3.181 -7.153 2.269 1.00 96.56 95 ILE A CA 1
ATOM 722 C C . ILE A 1 95 ? -4.264 -8.222 2.340 1.00 96.56 95 ILE A C 1
ATOM 724 O O . ILE A 1 95 ? -5.443 -7.942 2.121 1.00 96.56 95 ILE A O 1
ATOM 728 N N . VAL A 1 96 ? -3.875 -9.443 2.703 1.00 94.25 96 VAL A N 1
ATOM 729 C CA . VAL A 1 96 ? -4.851 -10.453 3.122 1.00 94.25 96 VAL A CA 1
ATOM 730 C C . VAL A 1 96 ? -5.382 -10.053 4.494 1.00 94.25 96 VAL A C 1
ATOM 732 O O . VAL A 1 96 ? -4.608 -9.866 5.437 1.00 94.25 96 VAL A O 1
ATOM 735 N N . TYR A 1 97 ? -6.699 -9.895 4.599 1.00 92.94 97 TYR A N 1
ATOM 736 C CA . TYR A 1 97 ? -7.341 -9.404 5.808 1.00 92.94 97 TYR A CA 1
ATOM 737 C C . TYR A 1 97 ? -8.749 -9.977 5.952 1.00 92.94 97 TYR A C 1
ATOM 739 O O . TYR A 1 97 ? -9.599 -9.826 5.075 1.00 92.94 97 TYR A O 1
ATOM 747 N N . ARG A 1 98 ? -9.020 -10.626 7.089 1.00 89.50 98 ARG A N 1
ATOM 748 C CA . ARG A 1 98 ? -10.355 -11.150 7.389 1.00 89.50 98 ARG A CA 1
ATOM 749 C C . ARG A 1 98 ? -11.252 -10.007 7.858 1.00 89.50 98 ARG A C 1
ATOM 751 O O . ARG A 1 98 ? -11.124 -9.536 8.983 1.00 89.50 98 ARG A O 1
ATOM 758 N N . LEU A 1 99 ? -12.172 -9.597 6.994 1.00 86.75 99 LEU A N 1
ATOM 759 C CA . LEU A 1 99 ? -13.082 -8.488 7.260 1.00 86.75 99 LEU A CA 1
ATOM 760 C C . LEU A 1 99 ? -14.237 -8.902 8.195 1.00 86.75 99 LEU A C 1
ATOM 762 O O . LEU A 1 99 ? -14.953 -9.859 7.883 1.00 86.75 99 LEU A O 1
ATOM 766 N N . PRO A 1 100 ? -14.465 -8.179 9.308 1.00 88.56 100 PRO A N 1
ATOM 767 C CA . PRO A 1 100 ? -15.649 -8.368 10.138 1.00 88.56 100 PRO A CA 1
ATOM 768 C C . PRO A 1 100 ? -16.884 -7.786 9.440 1.00 88.56 100 PRO A C 1
ATOM 770 O O . PRO A 1 100 ? -16.953 -6.582 9.182 1.00 88.56 100 PRO A O 1
ATOM 773 N N . GLN A 1 101 ? -17.863 -8.641 9.125 1.00 89.19 101 GLN A N 1
ATOM 774 C CA . GLN A 1 101 ? -19.060 -8.242 8.371 1.00 89.19 101 GLN A CA 1
ATOM 775 C C . GLN A 1 101 ? -19.894 -7.178 9.101 1.00 89.19 101 GLN A C 1
ATOM 777 O O . GLN A 1 101 ? -20.427 -6.270 8.467 1.00 89.19 101 GLN A O 1
ATOM 782 N N . ASP A 1 102 ? -19.945 -7.237 10.432 1.00 92.12 102 ASP A N 1
ATOM 783 C CA . ASP A 1 102 ? -20.644 -6.285 11.301 1.00 92.12 102 ASP A CA 1
ATOM 784 C C . ASP A 1 102 ? -19.983 -4.894 11.345 1.00 92.12 102 ASP A C 1
ATOM 786 O O . ASP A 1 102 ? -20.607 -3.924 11.773 1.00 92.12 102 ASP A O 1
ATOM 790 N N . ARG A 1 103 ? -18.737 -4.768 10.868 1.00 91.38 103 ARG A N 1
ATOM 791 C CA . ARG A 1 103 ? -17.973 -3.508 10.840 1.00 91.38 103 ARG A CA 1
ATOM 792 C C . ARG A 1 103 ? -17.753 -2.941 9.447 1.00 91.38 103 ARG A C 1
ATOM 794 O O . ARG A 1 103 ? -17.176 -1.863 9.323 1.00 91.38 103 ARG A O 1
ATOM 801 N N . LEU A 1 104 ? -18.246 -3.600 8.399 1.00 91.56 104 LEU A N 1
ATOM 802 C CA . LEU A 1 104 ? -18.083 -3.119 7.025 1.00 91.56 104 LEU A CA 1
ATOM 803 C C . LEU A 1 104 ? -18.617 -1.700 6.833 1.00 91.56 104 LEU A C 1
ATOM 805 O O . LEU A 1 104 ? -17.948 -0.891 6.202 1.00 91.56 104 LEU A O 1
ATOM 809 N N . GLY A 1 105 ? -19.780 -1.376 7.405 1.00 94.25 105 GLY A N 1
ATOM 810 C CA . GLY A 1 105 ? -20.353 -0.029 7.312 1.00 94.25 105 GLY A CA 1
ATOM 811 C C . GLY A 1 105 ? -19.425 1.058 7.867 1.00 94.25 105 GLY A C 1
ATOM 812 O O . GLY A 1 105 ? -19.265 2.110 7.250 1.00 94.25 105 GLY A O 1
ATOM 813 N N . GLU A 1 106 ? -18.756 0.785 8.989 1.00 96.00 106 GLU A N 1
ATOM 814 C CA . GLU A 1 106 ? -17.769 1.694 9.588 1.00 96.00 106 GLU A CA 1
ATOM 815 C C . GLU A 1 106 ? -16.501 1.798 8.730 1.00 96.00 106 GLU A C 1
ATOM 817 O O . GLU A 1 106 ? -16.002 2.897 8.496 1.00 96.00 106 GLU A O 1
ATOM 822 N N . LEU A 1 107 ? -16.009 0.677 8.190 1.00 95.19 107 LEU A N 1
ATOM 823 C CA . LEU A 1 107 ? -14.854 0.666 7.285 1.00 95.19 107 LEU A CA 1
ATOM 824 C C . LEU A 1 107 ? -15.124 1.475 6.008 1.00 95.19 107 LEU A C 1
ATOM 826 O O . LEU A 1 107 ? -14.303 2.302 5.616 1.00 95.19 107 LEU A O 1
ATOM 830 N N . TRP A 1 108 ? -16.296 1.304 5.392 1.00 94.56 108 TRP A N 1
ATOM 831 C CA . TRP A 1 108 ? -16.719 2.120 4.251 1.00 94.56 108 TRP A CA 1
ATOM 832 C C . TRP A 1 108 ? -16.855 3.598 4.625 1.00 94.56 108 TRP A C 1
ATOM 834 O O . TRP A 1 108 ? -16.423 4.469 3.872 1.00 94.56 108 TRP A O 1
ATOM 844 N N . SER A 1 109 ? -17.399 3.887 5.811 1.00 96.69 109 SER A N 1
ATOM 845 C CA . SER A 1 109 ? -17.563 5.258 6.307 1.00 96.69 109 SER A CA 1
ATOM 846 C C . SER A 1 109 ? -16.233 5.949 6.607 1.00 96.69 109 SER A C 1
ATOM 848 O O . SER A 1 109 ? -16.171 7.177 6.572 1.00 96.69 109 SER A O 1
ATOM 850 N N . PHE A 1 110 ? -15.166 5.206 6.913 1.00 97.38 110 PHE A N 1
ATOM 851 C CA . PHE A 1 110 ? -13.837 5.772 7.154 1.00 97.38 110 PHE A CA 1
ATOM 852 C C . PHE A 1 110 ? -13.252 6.433 5.898 1.00 97.38 110 PHE A C 1
ATOM 854 O O . PHE A 1 110 ? -12.739 7.554 5.980 1.00 97.38 110 PHE A O 1
ATOM 861 N N . GLY A 1 111 ? -13.399 5.796 4.732 1.00 93.44 111 GLY A N 1
ATOM 862 C CA . GLY A 1 111 ? -12.930 6.324 3.451 1.00 93.44 111 GLY A CA 1
ATOM 863 C C . GLY A 1 111 ? -11.404 6.271 3.303 1.00 93.44 111 GLY A C 1
ATOM 864 O O . GLY A 1 111 ? -10.799 5.228 3.519 1.00 93.44 111 GLY A O 1
ATOM 865 N N . ARG A 1 112 ? -10.777 7.385 2.885 1.00 94.44 112 ARG A N 1
ATOM 866 C CA . ARG A 1 112 ? -9.306 7.519 2.725 1.00 94.44 112 ARG A CA 1
ATOM 867 C C . ARG A 1 112 ? -8.675 6.511 1.746 1.00 94.44 112 ARG A C 1
ATOM 869 O O . ARG A 1 112 ? -7.573 6.023 1.947 1.00 94.44 112 ARG A O 1
ATOM 876 N N . GLY A 1 113 ? -9.401 6.189 0.674 1.00 94.38 113 GLY A N 1
ATOM 877 C CA . GLY A 1 113 ? -8.933 5.253 -0.353 1.00 94.38 113 GLY A CA 1
ATOM 878 C C . GLY A 1 113 ? -9.009 3.778 0.053 1.00 94.38 113 GLY A C 1
ATOM 879 O O . GLY A 1 113 ? -8.581 2.928 -0.730 1.00 94.38 113 GLY A O 1
ATOM 880 N N . LEU A 1 114 ? -9.559 3.471 1.234 1.00 96.75 114 LEU A N 1
ATOM 881 C CA . LEU A 1 114 ? -9.798 2.111 1.706 1.00 96.75 114 LEU A CA 1
ATOM 882 C C . LEU A 1 114 ? -10.821 1.393 0.813 1.00 96.75 114 LEU A C 1
ATOM 884 O O . LEU A 1 114 ? -11.878 1.934 0.486 1.00 96.75 114 LEU A O 1
ATOM 888 N N . ARG A 1 115 ? -10.511 0.152 0.445 1.00 95.88 115 ARG A N 1
ATOM 889 C CA . ARG A 1 115 ? -11.352 -0.750 -0.343 1.00 95.88 115 ARG A CA 1
ATOM 890 C C . ARG A 1 115 ? -11.364 -2.138 0.299 1.00 95.88 115 ARG A C 1
ATOM 892 O O . ARG A 1 115 ? -10.455 -2.931 0.050 1.00 95.88 115 ARG A O 1
ATOM 899 N N . PRO A 1 116 ? -12.359 -2.417 1.154 1.00 94.12 116 PRO A N 1
ATOM 900 C CA . PRO A 1 116 ? -12.637 -3.763 1.636 1.00 94.12 116 PRO A CA 1
ATOM 901 C C . PRO A 1 116 ? -13.184 -4.646 0.504 1.00 94.12 116 PRO A C 1
ATOM 903 O O . PRO A 1 116 ? -14.100 -4.230 -0.205 1.00 94.12 116 PRO A O 1
ATOM 906 N N . ASP A 1 117 ? -12.669 -5.867 0.365 1.00 93.00 117 ASP A N 1
ATOM 907 C CA . ASP A 1 117 ? -13.168 -6.873 -0.578 1.00 93.00 117 ASP A CA 1
ATOM 908 C C . ASP A 1 117 ? -13.387 -8.208 0.154 1.00 93.00 117 ASP A C 1
ATOM 910 O O . ASP A 1 117 ? -12.447 -8.892 0.572 1.00 93.00 117 ASP A O 1
ATOM 914 N N . LEU A 1 118 ? -14.663 -8.556 0.346 1.00 89.38 118 LEU A N 1
ATOM 915 C CA . LEU A 1 118 ? -15.080 -9.768 1.055 1.00 89.38 118 LEU A CA 1
ATOM 916 C C . LEU A 1 118 ? -14.828 -11.039 0.253 1.00 89.38 118 LEU A C 1
ATOM 918 O O . LEU A 1 118 ? -14.509 -12.066 0.847 1.00 89.38 118 LEU A O 1
ATOM 922 N N . GLU A 1 119 ? -14.982 -10.979 -1.068 1.00 90.19 119 GLU A N 1
ATOM 923 C CA . GLU A 1 119 ? -14.845 -12.148 -1.937 1.00 90.19 119 GLU A CA 1
ATOM 924 C C . GLU A 1 119 ? -13.388 -12.599 -1.986 1.00 90.19 119 GLU A C 1
ATOM 926 O O . GLU A 1 119 ? -13.085 -13.790 -1.923 1.00 90.19 119 GLU A O 1
ATOM 931 N N . ARG A 1 120 ? -12.469 -11.633 -2.040 1.00 89.88 120 ARG A N 1
ATOM 932 C CA . ARG A 1 120 ? -11.026 -11.886 -2.086 1.00 89.88 120 ARG A CA 1
ATOM 933 C C . ARG A 1 120 ? -10.365 -11.972 -0.715 1.00 89.88 120 ARG A C 1
ATOM 935 O O . ARG A 1 120 ? -9.168 -12.274 -0.656 1.00 89.88 120 ARG A O 1
ATOM 942 N N . GLY A 1 121 ? -11.108 -11.691 0.359 1.00 91.56 121 GLY A N 1
ATOM 943 C CA . GLY A 1 121 ? -10.583 -11.637 1.723 1.00 91.56 121 GLY A CA 1
ATOM 944 C C . GLY A 1 121 ? -9.417 -10.656 1.850 1.00 91.56 121 GLY A C 1
ATOM 945 O O . GLY A 1 121 ? -8.387 -10.989 2.442 1.00 91.56 121 GLY A O 1
ATOM 946 N N . GLU A 1 122 ? -9.535 -9.482 1.227 1.00 94.00 122 GLU A N 1
ATOM 947 C CA . GLU A 1 122 ? -8.472 -8.482 1.193 1.00 94.00 122 GLU A CA 1
A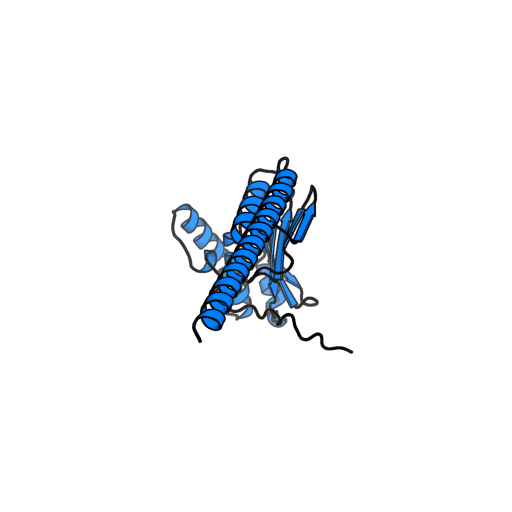TOM 948 C C . GLU A 1 122 ? -8.953 -7.101 1.623 1.00 94.00 122 GLU A C 1
ATOM 950 O O . GLU A 1 122 ? -10.126 -6.736 1.517 1.00 94.00 122 GLU A O 1
ATOM 955 N N . LEU A 1 123 ? -7.998 -6.321 2.112 1.00 95.75 123 LEU A N 1
ATOM 956 C CA . LEU A 1 123 ? -8.175 -4.910 2.387 1.00 95.75 123 LEU A CA 1
ATOM 957 C C . LEU A 1 123 ? -7.105 -4.153 1.614 1.00 95.75 123 LEU A C 1
ATOM 959 O O . LEU A 1 123 ? -5.912 -4.401 1.796 1.00 95.75 123 LEU A O 1
ATOM 963 N N . ALA A 1 124 ? -7.535 -3.258 0.732 1.00 97.25 124 ALA A N 1
ATOM 964 C CA . ALA A 1 124 ? -6.641 -2.425 -0.054 1.00 97.25 124 ALA A CA 1
ATOM 965 C C . ALA A 1 124 ? -6.789 -0.954 0.322 1.00 97.25 124 ALA A C 1
ATOM 967 O O . ALA A 1 124 ? -7.864 -0.510 0.717 1.00 97.25 124 ALA A O 1
ATOM 968 N N . VAL A 1 125 ? -5.720 -0.186 0.154 1.00 98.00 125 VAL A N 1
ATOM 969 C CA . VAL A 1 125 ? -5.757 1.279 0.205 1.00 98.00 125 VAL A CA 1
ATOM 970 C C . VAL A 1 125 ? -5.147 1.815 -1.074 1.00 98.00 125 VAL A C 1
ATOM 972 O O . VAL A 1 125 ? -4.219 1.227 -1.622 1.00 98.00 125 VAL A O 1
ATOM 975 N N . THR A 1 126 ? -5.698 2.909 -1.591 1.00 97.81 126 THR A N 1
ATOM 976 C CA . THR A 1 126 ? -5.094 3.683 -2.677 1.00 97.81 126 THR A CA 1
ATOM 977 C C . THR A 1 126 ? -4.810 5.097 -2.208 1.00 97.81 126 THR A C 1
ATOM 979 O O . THR A 1 126 ? -5.741 5.838 -1.898 1.00 97.81 126 THR A O 1
ATOM 982 N N . GLY A 1 127 ? -3.530 5.455 -2.183 1.00 96.56 127 GLY A N 1
ATOM 983 C CA . GLY A 1 127 ? -3.026 6.723 -1.674 1.00 96.56 127 GLY A CA 1
ATOM 984 C C . GLY A 1 127 ? -1.811 7.226 -2.451 1.00 96.56 127 GLY A C 1
ATOM 985 O O . GLY A 1 127 ? -1.577 6.842 -3.602 1.00 96.56 127 GLY A O 1
ATOM 986 N N . GLU A 1 128 ? -1.063 8.121 -1.809 1.00 95.06 128 GLU A N 1
ATOM 987 C CA . GLU A 1 128 ? 0.088 8.827 -2.391 1.00 95.06 128 GLU A CA 1
ATOM 988 C C . GLU A 1 128 ? 1.441 8.257 -1.932 1.00 95.06 128 GLU A C 1
ATOM 990 O O . GLU A 1 128 ? 2.462 8.508 -2.566 1.00 95.06 128 GLU A O 1
ATOM 995 N N . SER A 1 129 ? 1.474 7.483 -0.844 1.00 95.94 129 SER A N 1
ATOM 996 C CA . SER A 1 129 ? 2.701 6.886 -0.310 1.00 95.94 129 SER A CA 1
ATOM 997 C C . SER A 1 129 ? 2.412 5.614 0.490 1.00 95.94 129 SER A C 1
ATOM 999 O O . SER A 1 129 ? 1.262 5.342 0.852 1.00 95.94 129 SER A O 1
ATOM 1001 N N . GLU A 1 130 ? 3.448 4.812 0.744 1.00 97.44 130 GLU A N 1
ATOM 1002 C CA . GLU A 1 130 ? 3.309 3.586 1.534 1.00 97.44 130 GLU A CA 1
ATOM 1003 C C . GLU A 1 130 ? 2.938 3.913 2.983 1.00 97.44 130 GLU A C 1
ATOM 1005 O O . GLU A 1 130 ? 2.051 3.284 3.553 1.00 97.44 130 GLU A O 1
ATOM 1010 N N . GLU A 1 131 ? 3.525 4.962 3.555 1.00 97.00 131 GLU A N 1
ATOM 1011 C CA . GLU A 1 131 ? 3.237 5.428 4.911 1.00 97.00 131 GLU A CA 1
ATOM 1012 C C . GLU A 1 131 ? 1.767 5.833 5.065 1.00 97.00 131 GLU A C 1
ATOM 1014 O O . GLU A 1 131 ? 1.121 5.497 6.061 1.00 97.00 131 GLU A O 1
ATOM 1019 N N . TYR A 1 132 ? 1.202 6.511 4.059 1.00 96.81 132 TYR A N 1
ATOM 1020 C CA . TYR A 1 132 ? -0.222 6.843 4.030 1.00 96.81 132 TYR A CA 1
ATOM 1021 C C . TYR A 1 132 ? -1.095 5.583 4.041 1.00 96.81 132 TYR A C 1
ATOM 1023 O O . TYR A 1 132 ? -2.063 5.486 4.805 1.00 96.81 132 TYR A O 1
ATOM 1031 N N . ASN A 1 133 ? -0.744 4.599 3.211 1.00 98.12 133 ASN A N 1
ATOM 1032 C CA . ASN A 1 133 ? -1.478 3.343 3.122 1.00 98.12 133 ASN A CA 1
ATOM 1033 C C . ASN A 1 133 ? -1.373 2.537 4.426 1.00 98.12 133 ASN A C 1
ATOM 1035 O O . ASN A 1 133 ? -2.386 2.028 4.907 1.00 98.12 133 ASN A O 1
ATOM 1039 N N . LEU A 1 134 ? -0.186 2.479 5.039 1.00 98.25 134 LEU A N 1
ATOM 1040 C CA . LEU A 1 134 ? 0.047 1.861 6.346 1.00 98.25 134 LEU A CA 1
ATOM 1041 C C . LEU A 1 134 ? -0.824 2.503 7.430 1.00 98.25 134 LEU A C 1
ATOM 1043 O O . LEU A 1 134 ? -1.507 1.786 8.167 1.00 98.25 134 LEU A O 1
ATOM 1047 N N . LEU A 1 135 ? -0.881 3.837 7.487 1.00 98.44 135 LEU A N 1
ATOM 1048 C CA . LEU A 1 135 ? -1.731 4.559 8.437 1.00 98.44 135 LEU A CA 1
ATOM 1049 C C . LEU A 1 135 ? -3.201 4.173 8.267 1.00 98.44 135 LEU A C 1
ATOM 1051 O O . LEU A 1 135 ? -3.875 3.844 9.246 1.00 98.44 135 LEU A O 1
ATOM 1055 N N . CYS A 1 136 ? -3.693 4.180 7.029 1.00 98.31 136 CYS A N 1
ATOM 1056 C CA . CYS A 1 136 ? -5.081 3.846 6.732 1.00 98.31 136 CYS A CA 1
ATOM 1057 C C . CYS A 1 136 ? -5.418 2.394 7.090 1.00 98.31 136 CYS A C 1
ATOM 1059 O O . CYS A 1 136 ? -6.470 2.145 7.675 1.00 98.31 136 CYS A O 1
ATOM 1061 N N . LEU A 1 137 ? -4.528 1.442 6.798 1.00 98.25 137 LEU A N 1
ATOM 1062 C CA . LEU A 1 137 ? -4.723 0.029 7.137 1.00 98.25 137 LEU A CA 1
ATOM 1063 C C . LEU A 1 137 ? -4.701 -0.218 8.646 1.00 98.25 137 LEU A C 1
ATOM 1065 O O . LEU A 1 137 ? -5.523 -0.976 9.158 1.00 98.25 137 LEU A O 1
ATOM 1069 N N . ASN A 1 138 ? -3.800 0.440 9.373 1.00 98.31 138 ASN A N 1
ATOM 1070 C CA . ASN A 1 138 ? -3.731 0.334 10.828 1.00 98.31 138 ASN A CA 1
ATOM 1071 C C . ASN A 1 138 ? -5.000 0.883 11.498 1.00 98.31 138 ASN A C 1
ATOM 1073 O O . ASN A 1 138 ? -5.571 0.220 12.363 1.00 98.31 138 ASN A O 1
ATOM 1077 N N . LEU A 1 139 ? -5.498 2.038 11.046 1.00 98.31 139 LEU A N 1
ATOM 1078 C CA . LEU A 1 139 ? -6.757 2.602 11.545 1.00 98.31 139 LEU A CA 1
ATOM 1079 C C . LEU A 1 139 ? -7.972 1.756 11.153 1.00 98.31 139 LEU A C 1
ATOM 1081 O O . LEU A 1 139 ? -8.874 1.559 11.966 1.00 98.31 139 LEU A O 1
ATOM 1085 N N . ALA A 1 140 ? -7.985 1.202 9.939 1.00 97.75 140 ALA A N 1
ATOM 1086 C CA . ALA A 1 140 ? -9.018 0.264 9.519 1.00 97.75 140 ALA A CA 1
ATOM 1087 C C . ALA A 1 140 ? -9.047 -0.980 10.421 1.00 97.75 140 ALA A C 1
ATOM 1089 O O . ALA A 1 140 ? -10.121 -1.437 10.804 1.00 97.75 140 ALA A O 1
ATOM 1090 N N . ASN A 1 141 ? -7.884 -1.488 10.83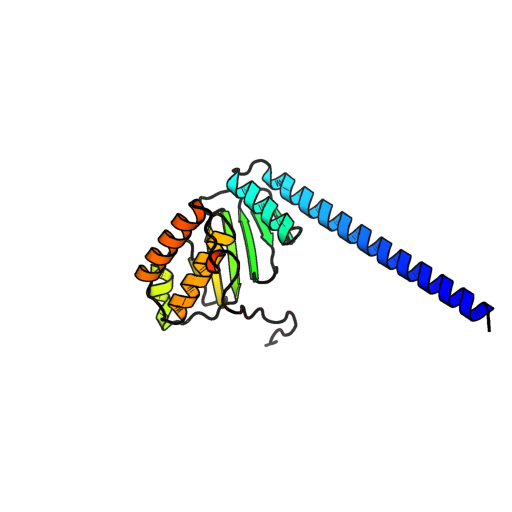3 1.00 97.31 141 ASN A N 1
ATOM 1091 C CA . ASN A 1 141 ? -7.815 -2.587 11.787 1.00 97.31 141 ASN A CA 1
ATOM 1092 C C . ASN A 1 141 ? -8.384 -2.205 13.167 1.00 97.31 141 ASN A C 1
ATOM 1094 O O . ASN A 1 141 ? -9.097 -3.000 13.772 1.00 97.31 141 ASN A O 1
ATOM 1098 N N . ASP A 1 142 ? -8.142 -0.992 13.666 1.00 97.44 142 ASP A N 1
ATOM 1099 C CA . ASP A 1 142 ? -8.741 -0.563 14.936 1.00 97.44 142 ASP A CA 1
ATOM 1100 C C . ASP A 1 142 ? -10.265 -0.405 14.861 1.00 97.44 142 ASP A C 1
ATOM 1102 O O . ASP A 1 142 ? -10.960 -0.734 15.828 1.00 97.44 142 ASP A O 1
ATOM 1106 N N . ILE A 1 143 ? -10.794 0.031 13.713 1.00 97.12 143 ILE A N 1
ATOM 1107 C CA . ILE A 1 143 ? -12.238 0.031 13.438 1.00 97.12 143 ILE A CA 1
ATOM 1108 C C . ILE A 1 143 ? -12.782 -1.399 13.422 1.00 97.12 143 ILE A C 1
ATOM 1110 O O . ILE A 1 143 ? -13.792 -1.690 14.064 1.00 97.12 143 ILE A O 1
ATOM 1114 N N . ALA A 1 144 ? -12.102 -2.304 12.717 1.00 95.19 144 ALA A N 1
ATOM 1115 C CA . ALA A 1 144 ? -12.487 -3.707 12.609 1.00 95.19 144 ALA A CA 1
ATOM 1116 C C . ALA A 1 144 ? -12.517 -4.409 13.978 1.00 95.19 144 ALA A C 1
ATOM 1118 O O . ALA A 1 144 ? -13.390 -5.235 14.232 1.00 95.19 144 ALA A O 1
ATOM 1119 N N . LEU A 1 145 ? -11.611 -4.033 14.886 1.00 94.75 145 LEU A N 1
ATOM 1120 C CA . LEU A 1 145 ? -11.570 -4.516 16.269 1.00 94.75 145 LEU A CA 1
ATOM 1121 C C . LEU A 1 145 ? -12.531 -3.771 17.214 1.00 94.75 145 LEU A C 1
ATOM 1123 O O . LEU A 1 145 ? -12.577 -4.083 18.403 1.00 94.75 145 LEU A O 1
ATOM 1127 N N . GLY A 1 146 ? -13.275 -2.775 16.725 1.00 94.38 146 GLY A N 1
ATOM 1128 C CA . GLY A 1 146 ? -14.207 -1.979 17.524 1.00 94.38 146 GLY A CA 1
ATOM 1129 C C . GLY A 1 146 ? -13.541 -1.062 18.555 1.00 94.38 146 GLY A C 1
ATOM 1130 O O . GLY A 1 146 ? -14.217 -0.592 19.468 1.00 94.38 146 GLY A O 1
ATOM 1131 N N . ARG A 1 147 ? -12.234 -0.799 18.430 1.00 96.62 147 ARG A N 1
ATOM 1132 C CA . ARG A 1 147 ? -11.492 0.110 19.324 1.00 96.62 147 ARG A CA 1
ATOM 1133 C C . ARG A 1 147 ? -11.841 1.573 19.074 1.00 96.62 147 ARG A C 1
ATOM 1135 O O . ARG A 1 147 ? -11.706 2.396 19.976 1.00 96.62 147 ARG A O 1
ATOM 1142 N N . MET A 1 148 ? -12.269 1.890 17.856 1.00 95.56 148 MET A N 1
ATOM 1143 C CA . MET A 1 148 ? -12.757 3.208 17.468 1.00 95.56 148 MET A CA 1
ATOM 1144 C C . MET A 1 148 ? -13.775 3.106 16.328 1.00 95.56 148 MET A C 1
ATOM 1146 O O . MET A 1 148 ? -13.844 2.090 15.641 1.00 95.56 148 MET A O 1
ATOM 1150 N N . ASN A 1 149 ? -14.563 4.159 16.125 1.00 97.56 149 ASN A N 1
ATOM 1151 C CA . ASN A 1 149 ? -15.446 4.301 14.964 1.00 97.56 149 ASN A CA 1
ATOM 1152 C C . ASN A 1 149 ? -14.778 5.111 13.836 1.00 97.56 149 ASN A C 1
ATOM 1154 O O . ASN A 1 149 ? -13.694 5.679 14.009 1.00 97.56 149 ASN A O 1
ATOM 1158 N N . ALA A 1 150 ? -15.441 5.206 12.683 1.00 97.75 150 ALA A N 1
ATOM 1159 C CA . ALA A 1 150 ? -14.926 5.912 11.513 1.00 97.75 150 ALA A CA 1
ATOM 1160 C C . ALA A 1 150 ? -14.602 7.395 11.778 1.00 97.75 150 ALA A C 1
ATOM 1162 O O . ALA A 1 150 ? -13.623 7.925 11.252 1.00 97.75 150 ALA A O 1
ATOM 1163 N N . GLU A 1 151 ? -15.403 8.089 12.591 1.00 98.19 151 GLU A N 1
ATOM 1164 C CA . GLU A 1 151 ? -15.179 9.506 12.902 1.00 98.19 151 GLU A CA 1
ATOM 1165 C C . GLU A 1 151 ? -13.931 9.715 13.761 1.00 98.19 151 GLU A C 1
ATOM 1167 O O . GLU A 1 151 ? -13.114 10.594 13.476 1.00 98.19 151 GLU A O 1
ATOM 1172 N N . GLN A 1 152 ? -13.761 8.889 14.792 1.00 98.44 152 GLN A N 1
ATOM 1173 C CA . GLN A 1 152 ? -12.572 8.891 15.638 1.00 98.44 152 GLN A CA 1
ATOM 1174 C C . GLN A 1 152 ? -11.321 8.574 14.814 1.00 98.44 152 GLN A C 1
ATOM 1176 O O . GLN A 1 152 ? -10.337 9.308 14.901 1.00 98.44 152 GLN A O 1
ATOM 1181 N N . ALA A 1 153 ? -11.387 7.557 13.952 1.00 98.38 153 ALA A N 1
ATOM 1182 C CA . ALA A 1 153 ? -10.285 7.189 13.071 1.00 98.38 153 ALA A CA 1
ATOM 1183 C C . ALA A 1 153 ? -9.884 8.332 12.127 1.00 98.38 153 ALA A C 1
ATOM 1185 O O . ALA A 1 153 ? -8.695 8.591 11.955 1.00 98.38 153 ALA A O 1
ATOM 1186 N N . ARG A 1 154 ? -10.844 9.084 11.566 1.00 98.44 154 ARG A N 1
ATOM 1187 C CA . ARG A 1 154 ? -10.538 10.272 10.744 1.00 98.44 154 ARG A CA 1
ATOM 1188 C C . ARG A 1 154 ? -9.806 11.357 11.534 1.00 98.44 154 ARG A C 1
ATOM 1190 O O . ARG A 1 154 ? -8.846 11.928 11.027 1.00 98.44 154 ARG A O 1
ATOM 1197 N N . LYS A 1 155 ? -10.211 11.619 12.781 1.00 98.25 155 LYS A N 1
ATOM 1198 C CA . LYS A 1 155 ? -9.522 12.595 13.645 1.00 98.25 155 LYS A CA 1
ATOM 1199 C C . LYS A 1 155 ? -8.085 12.165 13.939 1.00 98.25 155 LYS A C 1
ATOM 1201 O O . LYS A 1 155 ? -7.182 12.992 13.858 1.00 98.25 155 LYS A O 1
ATOM 1206 N N . VAL A 1 156 ? -7.871 10.882 14.241 1.00 98.12 156 VAL A N 1
ATOM 1207 C CA . VAL A 1 156 ? -6.531 10.321 14.481 1.00 98.12 156 VAL A CA 1
ATOM 1208 C C . VAL A 1 156 ? -5.676 10.384 13.215 1.00 98.12 156 VAL A C 1
ATOM 1210 O O . VAL A 1 156 ? -4.529 10.818 13.282 1.00 98.12 156 VAL A O 1
ATOM 1213 N N . HIS A 1 157 ? -6.240 10.021 12.062 1.00 98.12 157 HIS A N 1
ATOM 1214 C CA . HIS A 1 157 ? -5.581 10.151 10.764 1.00 98.12 157 HIS A CA 1
ATOM 1215 C C . HIS A 1 157 ? -5.082 11.585 10.538 1.00 98.12 157 HIS A C 1
ATOM 1217 O O . HIS A 1 157 ? -3.893 11.804 10.310 1.00 98.12 157 HIS A O 1
ATOM 1223 N N . ASP A 1 158 ? -5.975 12.572 10.647 1.00 97.56 158 ASP A N 1
ATOM 1224 C CA . ASP A 1 158 ? -5.651 13.971 10.358 1.00 97.56 158 ASP A CA 1
ATOM 1225 C C . ASP A 1 158 ? -4.645 14.556 11.365 1.00 97.56 158 ASP A C 1
ATOM 1227 O O . ASP A 1 158 ? -3.837 15.420 11.020 1.00 97.56 158 ASP A O 1
ATOM 1231 N N . ASP A 1 159 ? -4.664 14.089 12.614 1.00 97.88 159 ASP A N 1
ATOM 1232 C CA . ASP A 1 159 ? -3.676 14.454 13.629 1.00 97.88 159 ASP A CA 1
ATOM 1233 C C . ASP A 1 159 ? -2.289 13.859 13.335 1.00 97.88 159 ASP A C 1
ATOM 1235 O O . ASP A 1 159 ? -1.291 14.583 13.388 1.00 97.88 159 ASP A O 1
ATOM 1239 N N . ILE A 1 160 ? -2.210 12.576 12.965 1.00 97.75 160 ILE A N 1
ATOM 1240 C CA . ILE A 1 160 ? -0.943 11.917 12.611 1.00 97.75 160 ILE A CA 1
ATOM 1241 C C . ILE A 1 160 ? -0.329 12.560 11.365 1.00 97.75 160 ILE A C 1
ATOM 1243 O O . ILE A 1 160 ? 0.850 12.908 11.394 1.00 97.75 160 ILE A O 1
ATOM 1247 N N . VAL A 1 161 ? -1.122 12.792 10.314 1.00 95.75 161 VAL A N 1
ATOM 1248 C CA . VAL A 1 161 ? -0.658 13.465 9.088 1.00 95.75 161 VAL A CA 1
ATOM 1249 C C . VAL A 1 161 ? -0.149 14.876 9.394 1.00 95.75 161 VAL A C 1
ATOM 1251 O O . VAL A 1 161 ? 0.920 15.278 8.946 1.00 95.75 161 VAL A O 1
ATOM 1254 N N . ARG A 1 162 ? -0.857 15.645 10.228 1.00 96.31 162 ARG A N 1
ATOM 1255 C CA . ARG A 1 162 ? -0.388 16.978 10.638 1.00 96.31 162 ARG A CA 1
ATOM 1256 C C . ARG A 1 162 ? 0.942 16.916 11.389 1.00 96.31 162 ARG A C 1
ATOM 1258 O O . ARG A 1 162 ? 1.805 17.766 11.191 1.00 96.31 162 ARG A O 1
ATOM 1265 N N . LYS A 1 163 ? 1.101 15.934 12.278 1.00 95.69 163 LYS A N 1
ATOM 1266 C CA . LYS A 1 163 ? 2.320 15.742 13.072 1.00 95.69 163 LYS A CA 1
ATOM 1267 C C . LYS A 1 163 ? 3.496 15.257 12.223 1.00 95.69 163 LYS A C 1
ATOM 1269 O O . LYS A 1 163 ? 4.620 15.668 12.512 1.00 95.69 163 LYS A O 1
ATOM 1274 N N . SER A 1 164 ? 3.260 14.465 11.177 1.00 94.44 164 SER A N 1
ATOM 1275 C CA . SER A 1 164 ? 4.324 14.012 10.273 1.00 94.44 164 SER A CA 1
ATOM 1276 C C . SER A 1 164 ? 4.920 15.161 9.462 1.00 94.44 164 SER A C 1
ATOM 1278 O O . SER A 1 164 ? 6.139 15.227 9.330 1.00 94.44 164 SER A O 1
ATOM 1280 N N . TYR A 1 165 ? 4.116 16.152 9.054 1.00 90.81 165 TYR A N 1
ATOM 1281 C CA . TYR A 1 165 ? 4.640 17.393 8.460 1.00 90.81 165 TYR A CA 1
ATOM 1282 C C . TYR A 1 165 ? 5.542 18.195 9.412 1.00 90.81 165 TYR A C 1
ATOM 1284 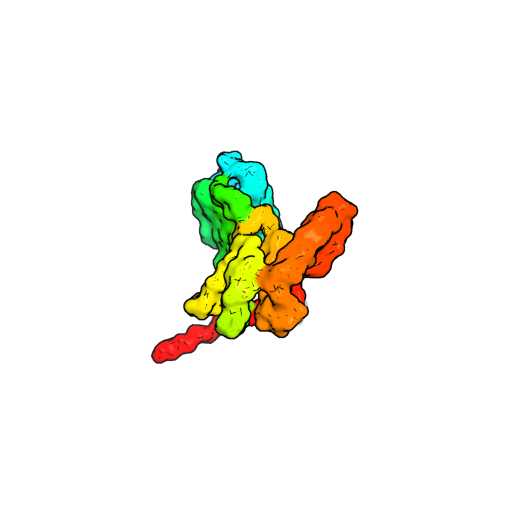O O . TYR A 1 165 ? 6.390 18.958 8.959 1.00 90.81 165 TYR A O 1
ATOM 1292 N N . ALA A 1 166 ? 5.399 18.008 10.727 1.00 92.75 166 ALA A N 1
ATOM 1293 C CA . ALA A 1 166 ? 6.289 18.578 11.739 1.00 92.75 166 ALA A CA 1
ATOM 1294 C C . ALA A 1 166 ? 7.489 17.665 12.075 1.00 92.75 166 ALA A C 1
ATOM 1296 O O . ALA A 1 166 ? 8.159 17.882 13.085 1.00 92.75 166 ALA A O 1
ATOM 1297 N N . GLY A 1 167 ? 7.737 16.621 11.275 1.00 91.62 167 GLY A N 1
ATOM 1298 C CA . GLY A 1 167 ? 8.842 15.676 11.447 1.00 91.62 167 GLY A CA 1
ATOM 1299 C C . GLY A 1 167 ? 8.637 14.640 12.555 1.00 91.62 167 GLY A C 1
ATOM 1300 O O . GLY A 1 167 ? 9.587 13.953 12.924 1.00 91.62 167 GLY A O 1
ATOM 1301 N N . LYS A 1 168 ? 7.429 14.515 13.121 1.00 92.31 168 LYS A N 1
ATOM 1302 C CA . LYS A 1 168 ? 7.140 13.490 14.136 1.00 92.31 168 LYS A CA 1
ATOM 1303 C C . LYS A 1 168 ? 6.776 12.172 13.461 1.00 92.31 168 LYS A C 1
ATOM 1305 O O . LYS A 1 168 ? 5.880 12.146 12.622 1.00 92.31 168 LYS A O 1
ATOM 1310 N N . SER A 1 169 ? 7.414 11.080 13.873 1.00 90.50 169 SER A N 1
ATOM 1311 C CA . SER A 1 169 ? 7.040 9.743 13.411 1.00 90.50 169 SER A CA 1
ATOM 1312 C C . SER A 1 169 ? 5.883 9.157 14.231 1.00 90.50 169 SER A C 1
ATOM 1314 O O . SER A 1 169 ? 5.522 9.656 15.304 1.00 90.50 169 SER A O 1
ATOM 1316 N N . SER A 1 170 ? 5.259 8.111 13.692 1.00 95.75 170 SER A N 1
ATOM 1317 C CA . SER A 1 170 ? 4.201 7.343 14.344 1.00 95.75 170 SER A CA 1
ATOM 1318 C C . SER A 1 170 ? 4.334 5.883 13.922 1.00 95.75 170 SER A C 1
ATOM 1320 O O . SER A 1 170 ? 4.473 5.637 12.723 1.00 95.75 170 SER A O 1
ATOM 1322 N N . PRO A 1 171 ? 4.170 4.905 14.834 1.00 96.38 171 PRO A N 1
ATOM 1323 C CA . PRO A 1 171 ? 4.161 3.491 14.461 1.00 96.38 171 PRO A CA 1
ATOM 1324 C C . PRO A 1 171 ? 3.132 3.150 13.373 1.00 96.38 171 PRO A C 1
ATOM 1326 O O . PRO A 1 171 ? 3.335 2.203 12.620 1.00 96.38 171 PRO A O 1
ATOM 1329 N N . TYR A 1 172 ? 2.052 3.936 13.261 1.00 97.25 172 TYR A N 1
ATOM 1330 C CA . TYR A 1 172 ? 1.033 3.767 12.221 1.00 97.25 172 TYR A CA 1
ATOM 1331 C C . TYR A 1 172 ? 1.560 4.019 10.804 1.00 97.25 172 TYR A C 1
ATOM 1333 O O . TYR A 1 172 ? 0.986 3.485 9.863 1.00 97.25 172 TYR A O 1
ATOM 1341 N N . LEU A 1 173 ? 2.605 4.838 10.656 1.00 96.69 173 LEU A N 1
ATOM 1342 C CA . LEU A 1 173 ? 3.213 5.201 9.371 1.00 96.69 173 LEU A CA 1
ATOM 1343 C C . LEU A 1 173 ? 4.355 4.256 8.978 1.00 96.69 173 LEU A C 1
ATOM 1345 O O . LEU A 1 173 ? 4.732 4.214 7.817 1.00 96.69 173 LEU A O 1
ATOM 1349 N N . GLU A 1 174 ? 4.925 3.536 9.943 1.00 95.25 174 GLU A N 1
ATOM 1350 C CA . GLU A 1 174 ? 6.191 2.813 9.765 1.00 95.25 174 GLU A CA 1
ATOM 1351 C C . GLU A 1 174 ? 5.987 1.342 9.394 1.00 95.25 174 GLU A C 1
ATOM 1353 O O . GLU A 1 174 ? 6.816 0.746 8.712 1.00 95.25 174 GLU A O 1
ATOM 1358 N N . ARG A 1 175 ? 4.907 0.722 9.883 1.00 95.19 175 ARG A N 1
ATOM 1359 C CA . ARG A 1 175 ? 4.619 -0.698 9.651 1.00 95.19 175 ARG A CA 1
ATOM 1360 C C . ARG A 1 175 ? 3.169 -1.038 9.944 1.00 95.19 175 ARG A C 1
ATOM 1362 O O . ARG A 1 175 ? 2.466 -0.305 10.636 1.00 95.19 175 ARG A O 1
ATOM 1369 N N . LEU A 1 176 ? 2.744 -2.219 9.507 1.00 95.88 176 LEU A N 1
ATOM 1370 C CA . LEU A 1 176 ? 1.507 -2.812 10.002 1.00 95.88 176 LEU A CA 1
ATOM 1371 C C . LEU A 1 176 ? 1.670 -3.188 11.484 1.00 95.88 176 LEU A C 1
ATOM 1373 O O . LEU A 1 176 ? 2.672 -3.775 11.908 1.00 95.88 176 LEU A O 1
ATOM 1377 N N . LEU A 1 177 ? 0.672 -2.824 12.285 1.00 95.44 177 LEU A N 1
ATOM 1378 C CA . LEU A 1 177 ? 0.613 -3.076 13.728 1.00 95.44 177 LEU A CA 1
ATOM 1379 C C . LEU A 1 177 ? -0.114 -4.386 14.068 1.00 95.44 177 LEU A C 1
ATOM 1381 O O . LEU A 1 177 ? -0.341 -4.697 15.236 1.00 95.44 177 LEU A O 1
ATOM 1385 N N . PHE A 1 178 ? -0.462 -5.158 13.044 1.00 92.75 178 PHE A N 1
ATOM 1386 C CA . PHE A 1 178 ? -1.132 -6.447 13.115 1.00 92.75 178 PHE A CA 1
ATOM 1387 C C . PHE A 1 178 ? -0.514 -7.399 12.079 1.00 92.75 178 PHE A C 1
ATOM 1389 O O . PHE A 1 178 ? 0.137 -6.962 11.130 1.00 92.75 178 PHE A O 1
ATOM 1396 N N . GLY A 1 179 ? -0.690 -8.706 12.274 1.00 84.38 179 GLY A N 1
ATOM 1397 C CA . GLY A 1 179 ? -0.207 -9.711 11.328 1.00 84.38 179 GLY A CA 1
ATOM 1398 C C . GLY A 1 179 ? -1.130 -9.834 10.119 1.00 84.38 179 GLY A C 1
ATOM 1399 O O . GLY A 1 179 ? -2.349 -9.900 10.277 1.00 84.38 179 GLY A O 1
ATOM 1400 N N . THR A 1 180 ? -0.554 -9.909 8.921 1.00 73.69 180 THR A N 1
ATOM 1401 C CA . THR A 1 180 ? -1.273 -10.326 7.715 1.00 73.69 180 THR A CA 1
ATOM 1402 C C . THR A 1 180 ? -1.139 -11.840 7.579 1.00 73.69 180 THR A C 1
ATOM 1404 O O . THR A 1 180 ? -0.039 -12.386 7.626 1.00 73.69 180 THR A O 1
ATOM 1407 N N . ALA A 1 181 ? -2.260 -12.548 7.450 1.00 59.00 181 ALA A N 1
ATOM 1408 C CA . ALA A 1 181 ? -2.225 -13.969 7.128 1.00 59.00 181 ALA A CA 1
ATOM 1409 C C . ALA A 1 181 ? -2.004 -14.098 5.618 1.00 59.00 181 ALA A C 1
ATOM 1411 O O . ALA A 1 181 ? -2.963 -14.261 4.874 1.00 59.00 181 ALA A O 1
ATOM 1412 N N . LEU A 1 182 ? -0.766 -13.957 5.139 1.00 46.78 182 LEU A N 1
ATOM 1413 C CA . LEU A 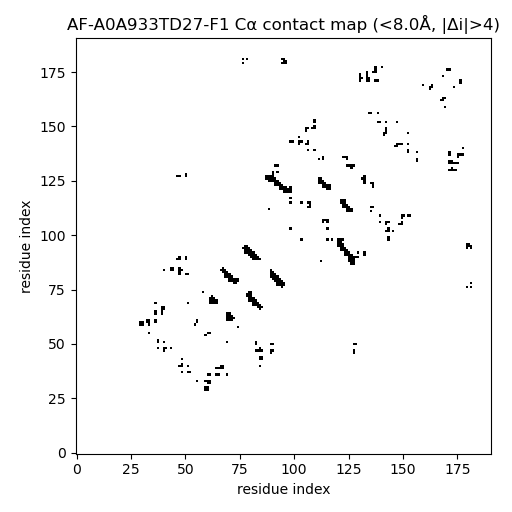1 182 ? -0.442 -14.446 3.800 1.00 46.78 182 LEU A CA 1
ATOM 1414 C C . LEU A 1 182 ? -0.616 -15.974 3.855 1.00 46.78 182 LEU A C 1
ATOM 1416 O O . LEU A 1 182 ? -0.005 -16.598 4.724 1.00 46.78 182 LEU A O 1
ATOM 1420 N N . PRO A 1 183 ? -1.481 -16.593 3.029 1.00 39.81 183 PRO A N 1
ATOM 1421 C CA . PRO A 1 183 ? -1.448 -18.038 2.886 1.00 39.81 183 PRO A CA 1
ATOM 1422 C C . PRO A 1 183 ? -0.026 -18.410 2.469 1.00 39.81 183 PRO A C 1
ATOM 1424 O O . PRO A 1 183 ? 0.493 -17.803 1.531 1.00 39.81 183 PRO A O 1
ATOM 1427 N N . ASP A 1 184 ? 0.598 -19.368 3.160 1.00 40.06 184 ASP A N 1
ATOM 1428 C CA . ASP A 1 184 ? 1.805 -20.013 2.644 1.00 40.06 184 ASP A CA 1
ATOM 1429 C C . ASP A 1 184 ? 1.524 -20.403 1.186 1.00 40.06 184 ASP A C 1
ATOM 1431 O O . ASP A 1 184 ? 0.541 -21.100 0.901 1.00 40.06 184 ASP A O 1
ATOM 1435 N N . GLU A 1 185 ? 2.347 -19.916 0.255 1.00 37.31 185 GLU A N 1
ATOM 1436 C CA . GLU A 1 185 ? 2.336 -20.369 -1.133 1.00 37.31 185 GLU A CA 1
ATOM 1437 C C . GLU A 1 185 ? 2.657 -21.872 -1.136 1.00 37.31 185 GLU A C 1
ATOM 1439 O O . GLU A 1 185 ? 3.816 -22.277 -1.167 1.00 37.31 185 GLU A O 1
ATOM 1444 N N . GLY A 1 186 ? 1.638 -22.725 -1.009 1.00 38.78 186 GLY A N 1
ATOM 1445 C CA . GLY A 1 186 ? 1.886 -24.160 -0.882 1.00 38.78 186 GLY A CA 1
ATOM 1446 C C . GLY A 1 186 ? 0.696 -25.090 -0.684 1.00 38.78 186 GLY A C 1
ATOM 1447 O O . GLY A 1 186 ? 0.871 -26.291 -0.861 1.00 38.78 186 GLY A O 1
ATOM 1448 N N . VAL A 1 187 ? -0.512 -24.610 -0.373 1.00 37.34 187 VAL A N 1
ATOM 1449 C CA . VAL A 1 187 ? -1.686 -25.498 -0.303 1.00 37.34 187 VAL A CA 1
ATOM 1450 C C . VAL A 1 187 ? -2.880 -24.845 -0.985 1.00 37.34 187 VAL A C 1
ATOM 1452 O O . VAL A 1 187 ? -3.657 -24.121 -0.369 1.00 37.34 187 VAL A O 1
ATOM 1455 N N . LEU A 1 188 ? -3.043 -25.126 -2.279 1.00 34.78 188 LEU A N 1
ATOM 1456 C CA . LEU A 1 188 ? -4.359 -25.037 -2.903 1.00 34.78 188 LEU A CA 1
ATOM 1457 C C . LEU A 1 188 ? -5.240 -26.122 -2.259 1.00 34.78 188 LEU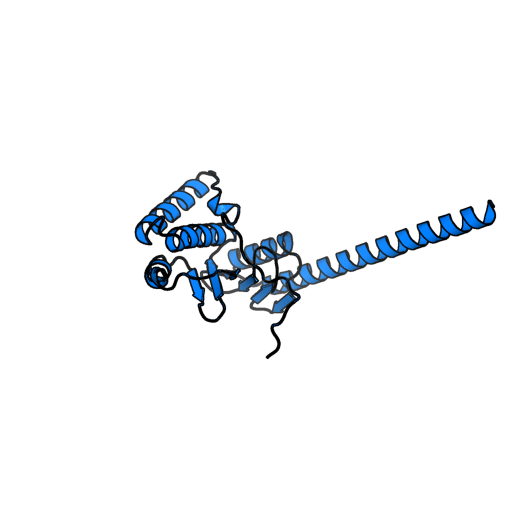 A C 1
ATOM 1459 O O . LEU A 1 188 ? -4.871 -27.298 -2.340 1.00 34.78 188 LEU A O 1
ATOM 1463 N N . PRO A 1 189 ? -6.393 -25.799 -1.647 1.00 37.84 189 PRO A N 1
ATOM 1464 C CA . PRO A 1 189 ? -7.430 -26.801 -1.489 1.00 37.84 189 PRO A CA 1
ATOM 1465 C C . PRO A 1 189 ? -7.930 -27.132 -2.899 1.00 37.84 189 PRO A C 1
ATOM 1467 O O . PRO A 1 189 ? -8.602 -26.327 -3.542 1.00 37.84 189 PRO A O 1
ATOM 1470 N N . MET A 1 190 ? -7.516 -28.290 -3.413 1.00 34.56 190 MET A N 1
ATOM 1471 C CA . MET A 1 190 ? -8.130 -28.867 -4.604 1.00 34.56 190 MET A CA 1
ATOM 1472 C C . MET A 1 190 ? -9.617 -29.141 -4.314 1.00 34.56 190 MET A C 1
ATOM 1474 O O . MET A 1 190 ? -9.928 -29.539 -3.186 1.00 34.56 190 MET A O 1
ATOM 1478 N N . PRO A 1 191 ? -10.517 -28.921 -5.289 1.00 49.59 191 PRO A N 1
ATOM 1479 C CA . PRO A 1 191 ? -11.895 -29.399 -5.206 1.00 49.59 191 PRO A CA 1
ATOM 1480 C C . PRO A 1 191 ? -11.971 -30.930 -5.151 1.00 49.59 191 PRO A C 1
ATOM 1482 O O . PRO A 1 191 ? -11.066 -31.597 -5.709 1.00 49.59 191 PRO A O 1
#

Radius of gyration: 21.87 Å; Cα contacts (8 Å, |Δi|>4): 270; chains: 1; bounding box: 68×58×39 Å

pLDDT: mean 89.48, std 14.23, range [34.56, 98.44]

Secondary structure (DSSP, 8-state):
-HHHHHHHHHHHHHHHHHHHHHHHHHHHHHHHHHHHHHHTTTTS-HHHHHHHHHHHHHH-S-SEEETTEEEES-BTTBSEEEEESSSS--EEEEEE----GGGHHHHHHH-TTEEEETTTTEEEEEESSHHHHHHHHHHHHHHHTTSS-HHHHHHHHHHHHHHHHTT---HHHHS-SS---PPPTT-----

Nearest PDB structures (foldseek):
  1tua-assembly1_A  TM=5.978E-01  e=1.475E-01  Aeropyrum pernix
  6ac8-assembly3_B  TM=4.226E-01  e=1.041E+00  Mycolicibacterium smegmatis MC2 155
  5krv-assembly1_A  TM=7.596E-01  e=6.480E+00  Vibrio vulnificus CMCP6
  5esp-assembly2_B  TM=1.909E-01  e=4.728E+00  Podospora anserina S mat+

Mean predicted aligned error: 7.28 Å

Solvent-accessible surface area (backbone atoms only — not comparable to full-atom values): 10439 Å² total; per-residue (Å²): 115,68,70,63,53,54,54,50,52,53,52,50,53,53,50,52,51,51,53,50,51,52,50,54,50,55,51,50,53,43,50,54,48,28,54,55,49,53,61,42,34,71,85,29,52,67,66,35,35,48,47,45,50,52,47,32,71,74,70,38,46,57,81,41,73,48,76,57,37,38,30,35,73,70,52,88,81,29,45,27,40,38,34,27,46,60,70,91,47,20,36,33,45,26,28,40,37,89,76,49,77,94,34,45,68,42,53,62,65,47,40,82,47,55,46,80,36,80,91,78,35,25,40,30,25,34,23,73,45,70,38,57,34,27,32,50,53,41,45,46,50,37,35,59,71,65,77,40,52,32,69,57,41,48,54,52,50,56,50,51,56,57,38,40,78,72,72,46,86,52,70,42,44,75,40,72,87,65,86,60,67,69,75,72,94,82,71,80,84,73,132

Foldseek 3Di:
DVVVVVVVVVVVVVVVVVVVVVVVVVVVVQVVLLVVQLVLLPPAPPLLSVQSNVCCVQQTHAPDHDSFKGKHCDGPPFNIWMAGSDDQFGIKTKFQAQADPVLVVQLVLLDQQWDDDNVRNMIMGTHRHQLSRLLSVQLSVCSRVVVDGSVVSNVVSVVQVVVVVVVDDDPSRVHHPDGGCDPPPPDDPDD